Protein 5GO2 (pdb70)

CATH classification: 1.20.59.10

Sequence (348 aa):
MSNTELELLRQKADELNLQILKLINERGNVVKEIGKAKEAQGVNRFDPVRERTMLNNIIENNDGPFENSTIQHIFKEIFKAGLELQMSNTELELLRQKADELNLQILKLINERGNVVKEIGKAKEAQGVNRFDPVRERTMLNNIIENNDGPFENSTIQHIFKEIFKAGLELQEESNTELELLRQKADELNLQILKLINERGNVVKEIGKAKEAQGVNRFDPVRERTMLNNIIENNDGPFENSTIQHIFKEIFKAGLELQEEMSNTELELLRQKADELNLQILKLINERGNVVKEIGKAKEAQGVNRFDPVRERTMLNNIIENNDGPFENSTIQHIFKEIFKAGLELQE

Organism: Bacillus subtilis (strain 168) (NCBI:txid224308)

Radius of gyration: 23.97 Å; Cα contacts (8 Å, |Δi|>4): 316; chains: 4; bounding box: 62×58×47 Å

Solvent-accessible surface area: 18829 Å² total; per-residue (Å²): 104,67,123,105,68,46,106,98,14,43,96,93,0,25,75,13,0,36,73,0,3,130,28,2,12,69,16,0,76,6,13,80,64,10,19,127,37,53,128,112,113,86,112,72,92,108,79,92,112,73,30,103,84,32,1,73,60,2,41,147,70,25,131,24,37,14,122,73,65,31,0,48,81,1,0,85,23,1,13,111,4,0,36,116,45,65,107,66,104,25,75,32,46,69,27,49,35,90,4,38,87,8,2,64,88,0,4,138,27,1,10,76,7,0,72,12,11,64,77,7,2,108,11,24,99,90,123,70,69,105,55,87,43,72,116,31,38,161,71,10,10,80,41,0,50,142,70,25,139,24,41,12,125,77,72,24,0,62,82,1,0,93,24,2,6,101,6,0,29,89,22,19,100,153,98,120,104,79,29,122,85,12,42,94,92,1,24,79,13,0,54,84,0,4,146,26,1,12,63,7,0,74,6,8,74,74,10,2,120,6,17,83,93,79,74,72,120,70,110,68,80,104,57,38,98,73,22,2,62,50,1,35,140,78,27,135,25,32,13,127,75,77,28,0,44,80,1,0,64,22,2,12,113,8,0,41,116,37,21,83,156,96,66,98,26,80,13,41,74,28,53,35,85,2,33,97,8,2,58,91,0,6,141,26,0,13,84,6,0,78,19,12,72,79,8,7,121,19,10,119,93,75,70,75,115,79,100,38,70,110,31,28,133,72,12,4,91,38,0,43,145,73,27,136,24,39,14,128,73,84,31,0,55,88,2,0,80,23,2,6,100,5,3,36,90,42,36,143

Nearest PDB structures (foldseek):
  5gmu-assembly2_B  TM=9.647E-01  e=4.533E-11  Bacillus subtilis subsp. subtilis str. 168
  5j6f-assembly1_A-2  TM=9.679E-01  e=2.235E-09  Geobacillus sp. GHH01
  5j6f-assembly1_B-2  TM=9.581E-01  e=4.050E-09  Geobacillus sp. GHH01
  2d8e-assembly1_A-2  TM=9.776E-01  e=4.171E-06  Thermus thermophilus HB8
  2d8d-assembly1_A  TM=9.657E-01  e=8.075E-06  Thermus thermophilus HB8

Secondary structure (DSSP, 8-state):
--HHHHHHHHHHHHHHHHHHHHHHHHHHHHHHHHHHHSPP-SS----HHHHHHHHHHHHHT--SSS-HHHHHHHHHHHHHHHHHH-/--HHHHHHHHHHHHHHHHHHHHHHHHHHHHHHHHHHHHHHHT--S--HHHHHHHHHHHHHT--SSS-HHHHHHHHHHHHHHHHHHHH-/-HHHHHHHHHHHHHHHHHHHHHHHHHHHHHHHHHHHHHHTT--S--HHHHHHHHHHHHHT--SSS-HHHHHHHHHHHHHHHHHHHT-/--HHHHHHHHHHHHHHHHHHHHHHHHHHHHHHHHHHHHHHTT--S--HHHHHHHHHHHHHT--SSS-HHHHHHHHHHHHHHHHHHH-

Structure (mmCIF, N/CA/C/O backbone):
data_5GO2
#
_entry.id   5GO2
#
_cell.length_a   45.090
_cell.length_b   45.430
_cell.length_c   48.320
_cell.angle_alpha   81.65
_cell.angle_beta   82.88
_cell.angle_gamma   78.25
#
_symmetry.space_group_name_H-M   'P 1'
#
loop_
_entity.id
_entity.type
_entity.pdbx_description
1 polymer 'Protein AroA(G)'
2 non-polymer 'SULFATE ION'
3 non-polymer 'CITRIC ACID'
4 water water
#
loop_
_atom_site.group_PDB
_atom_site.id
_atom_site.type_symbol
_atom_site.label_atom_id
_atom_site.label_alt_id
_atom_site.label_comp_id
_atom_site.label_asym_id
_atom_site.label_entity_id
_atom_site.label_seq_id
_atom_site.pdbx_PDB_ins_code
_atom_site.Cartn_x
_atom_site.Cartn_y
_atom_site.Cartn_z
_atom_site.occupancy
_atom_site.B_iso_or_equiv
_atom_site.auth_seq_id
_atom_site.auth_comp_id
_atom_site.auth_asym_id
_atom_site.auth_atom_id
_atom_site.pdbx_PDB_model_num
ATOM 1 N N . MET A 1 1 ? 25.841 12.764 3.428 1.00 62.59 1 MET A N 1
ATOM 2 C CA . MET A 1 1 ? 25.188 11.742 4.242 1.00 56.38 1 MET A CA 1
ATOM 3 C C . MET A 1 1 ? 26.123 10.545 4.462 1.00 48.93 1 MET A C 1
ATOM 4 O O . MET A 1 1 ? 26.824 10.127 3.547 1.00 43.71 1 MET A O 1
ATOM 9 N N . SER A 1 2 ? 26.141 10.004 5.679 1.00 38.24 2 SER A N 1
ATOM 10 C CA . SER A 1 2 ? 27.024 8.889 5.976 1.00 34.07 2 SER A CA 1
ATOM 11 C C . SER A 1 2 ? 26.459 7.585 5.409 1.00 30.58 2 SER A C 1
ATOM 12 O O . SER A 1 2 ? 25.276 7.474 5.092 1.00 28.06 2 SER A O 1
ATOM 15 N N . ASN A 1 3 ? 27.328 6.581 5.298 1.00 29.63 3 ASN A N 1
ATOM 16 C CA . ASN A 1 3 ? 26.860 5.269 4.861 1.00 31.44 3 ASN A CA 1
ATOM 17 C C . ASN A 1 3 ? 25.886 4.674 5.870 1.00 29.01 3 ASN A C 1
ATOM 18 O O . ASN A 1 3 ? 24.898 4.036 5.494 1.00 28.78 3 ASN A O 1
ATOM 23 N N . THR A 1 4 ? 26.140 4.895 7.163 1.00 27.69 4 THR A N 1
ATOM 24 C CA . THR A 1 4 ? 25.244 4.383 8.195 1.00 27.93 4 THR A CA 1
ATOM 25 C C . THR A 1 4 ? 23.847 4.986 8.081 1.00 26.54 4 THR A C 1
ATOM 26 O O . THR A 1 4 ? 22.842 4.281 8.239 1.00 26.59 4 THR A O 1
ATOM 30 N N . GLU A 1 5 ? 23.761 6.297 7.825 1.00 27.64 5 GLU A N 1
ATOM 31 C CA . GLU A 1 5 ? 22.457 6.954 7.674 1.00 28.89 5 GLU A CA 1
ATOM 32 C C . GLU A 1 5 ? 21.708 6.456 6.448 1.00 25.33 5 GLU A C 1
ATOM 33 O O . GLU A 1 5 ? 20.478 6.302 6.485 1.00 27.70 5 GLU A O 1
ATOM 39 N N . LEU A 1 6 ? 22.420 6.272 5.329 1.00 24.31 6 LEU A N 1
ATOM 40 C CA . LEU A 1 6 ? 21.801 5.680 4.153 1.00 24.32 6 LEU A CA 1
ATOM 41 C C . LEU A 1 6 ? 21.213 4.314 4.491 1.00 24.77 6 LEU A C 1
ATOM 42 O O . LEU A 1 6 ? 20.073 4.008 4.126 1.00 27.17 6 LEU A O 1
ATOM 47 N N . GLU A 1 7 ? 21.991 3.468 5.183 1.00 26.61 7 GLU A N 1
ATOM 48 C CA . GLU A 1 7 ? 21.477 2.143 5.541 1.00 26.48 7 GLU A CA 1
ATOM 49 C C . GLU A 1 7 ? 20.281 2.245 6.486 1.00 25.95 7 GLU A C 1
ATOM 50 O O . GLU A 1 7 ? 19.338 1.456 6.396 1.00 25.99 7 GLU A O 1
ATOM 56 N N . LEU A 1 8 ? 20.324 3.177 7.437 1.00 26.58 8 LEU A N 1
ATOM 57 C CA . LEU A 1 8 ? 19.228 3.301 8.395 1.00 27.92 8 LEU A CA 1
ATOM 58 C C . LEU A 1 8 ? 17.941 3.698 7.686 1.00 27.94 8 LEU A C 1
ATOM 59 O O . LEU A 1 8 ? 16.872 3.117 7.924 1.00 26.27 8 LEU A O 1
ATOM 64 N N . LEU A 1 9 ? 18.024 4.697 6.798 1.00 24.46 9 LEU A N 1
ATOM 65 C CA . LEU A 1 9 ? 16.842 5.107 6.056 1.00 23.36 9 LEU A CA 1
ATOM 66 C C . LEU A 1 9 ? 16.333 3.972 5.172 1.00 31.71 9 LEU A C 1
ATOM 67 O O . LEU A 1 9 ? 15.118 3.740 5.082 1.00 25.66 9 LEU A O 1
ATOM 72 N N . ARG A 1 10 ? 17.245 3.239 4.524 1.00 25.97 10 ARG A N 1
ATOM 73 C CA . ARG A 1 10 ? 16.784 2.165 3.652 1.00 27.54 10 ARG A CA 1
ATOM 74 C C . ARG A 1 10 ? 16.215 0.988 4.443 1.00 27.95 10 ARG A C 1
ATOM 75 O O . ARG A 1 10 ? 15.287 0.314 3.972 1.00 31.95 10 ARG A O 1
ATOM 83 N N . GLN A 1 11 ? 16.737 0.729 5.639 1.00 25.37 11 GLN A N 1
ATOM 84 C CA . GLN A 1 11 ? 16.147 -0.301 6.487 1.00 27.34 11 GLN A CA 1
ATOM 85 C C . GLN A 1 11 ? 14.761 0.116 6.952 1.00 29.84 11 GLN A C 1
ATOM 86 O O . GLN A 1 11 ? 13.853 -0.711 7.016 1.00 30.61 11 GLN A O 1
ATOM 92 N N . LYS A 1 12 ? 14.584 1.395 7.298 1.00 26.33 12 LYS A N 1
ATOM 93 C CA . LYS A 1 12 ? 13.248 1.871 7.631 1.00 28.70 12 LYS A CA 1
ATOM 94 C C . LYS A 1 12 ? 12.299 1.683 6.457 1.00 31.30 12 LYS A C 1
ATOM 95 O O . LYS A 1 12 ? 11.164 1.223 6.633 1.00 25.20 12 LYS A O 1
ATOM 101 N N . ALA A 1 13 ? 12.760 2.006 5.244 1.00 23.37 13 ALA A N 1
ATOM 102 C CA . ALA A 1 13 ? 11.923 1.817 4.070 1.00 23.14 13 ALA A CA 1
ATOM 103 C C . ALA A 1 13 ? 11.582 0.343 3.864 1.00 30.81 13 ALA A C 1
ATOM 104 O O . ALA A 1 13 ? 10.450 0.005 3.508 1.00 24.79 13 ALA A O 1
ATOM 106 N N . ASP A 1 14 ? 12.542 -0.558 4.091 1.00 23.95 14 ASP A N 1
ATOM 107 C CA . ASP A 1 14 ? 12.242 -1.976 3.919 1.00 30.19 14 ASP A CA 1
ATOM 108 C C . ASP A 1 14 ? 11.245 -2.452 4.963 1.00 24.64 14 ASP A C 1
ATOM 109 O O . ASP A 1 14 ? 10.352 -3.251 4.657 1.00 28.97 14 ASP A O 1
ATOM 114 N N . GLU A 1 15 ? 11.405 -2.002 6.213 1.00 24.90 15 GLU A N 1
ATOM 115 C CA . GLU A 1 15 ? 10.459 -2.385 7.257 1.00 30.28 15 GLU A CA 1
ATOM 116 C C . GLU A 1 15 ? 9.053 -1.902 6.913 1.00 29.82 15 GLU A C 1
ATOM 117 O O . GLU A 1 15 ? 8.071 -2.641 7.061 1.00 26.31 15 GLU A O 1
ATOM 123 N N . LEU A 1 16 ? 8.947 -0.663 6.430 1.00 27.92 16 LEU A N 1
ATOM 124 C CA . LEU A 1 16 ? 7.651 -0.136 6.018 1.00 28.07 16 LEU A CA 1
ATOM 125 C C . LEU A 1 16 ? 7.076 -0.923 4.839 1.00 23.84 16 LEU A C 1
ATOM 126 O O . LEU A 1 16 ? 5.877 -1.215 4.814 1.00 23.76 16 LEU A O 1
ATOM 131 N N . ASN A 1 17 ? 7.913 -1.274 3.856 1.00 25.71 17 ASN A N 1
ATOM 132 C CA . ASN A 1 17 ? 7.469 -2.164 2.784 1.00 31.89 17 ASN A CA 1
ATOM 133 C C . ASN A 1 17 ? 6.811 -3.406 3.354 1.00 32.17 17 ASN A C 1
ATOM 134 O O . ASN A 1 17 ? 5.748 -3.834 2.892 1.00 25.07 17 ASN A O 1
ATOM 139 N N . LEU A 1 18 ? 7.466 -4.032 4.336 1.00 25.47 18 LEU A N 1
ATOM 140 C CA . LEU A 1 18 ? 6.944 -5.287 4.857 1.00 28.76 18 LEU A CA 1
ATOM 141 C C . LEU A 1 18 ? 5.641 -5.076 5.619 1.00 24.90 18 LEU A C 1
ATOM 142 O O . LEU A 1 18 ? 4.742 -5.930 5.572 1.00 25.99 18 LEU A O 1
ATOM 147 N N . GLN A 1 19 ? 5.537 -3.971 6.367 1.00 29.40 19 GLN A N 1
ATOM 148 C CA . GLN A 1 19 ? 4.297 -3.679 7.085 1.00 28.14 19 GLN A CA 1
ATOM 149 C C . GLN A 1 19 ? 3.150 -3.399 6.112 1.00 28.85 19 GLN A C 1
ATOM 150 O O . GLN A 1 19 ? 2.034 -3.909 6.286 1.00 25.51 19 GLN A O 1
ATOM 156 N N . ILE A 1 20 ? 3.410 -2.595 5.084 1.00 28.11 20 ILE A N 1
ATOM 157 C CA . ILE A 1 20 ? 2.419 -2.380 4.035 1.00 24.13 20 ILE A CA 1
ATOM 158 C C . ILE A 1 20 ? 2.009 -3.714 3.420 1.00 24.02 20 ILE A C 1
ATOM 159 O O . ILE A 1 20 ? 0.824 -3.981 3.219 1.00 27.11 20 ILE A O 1
ATOM 164 N N . LEU A 1 21 ? 2.981 -4.590 3.151 1.00 25.22 21 LEU A N 1
ATOM 165 C CA . LEU A 1 21 ? 2.650 -5.898 2.605 1.00 24.11 21 LEU A CA 1
ATOM 166 C C . LEU A 1 21 ? 1.710 -6.647 3.544 1.00 24.43 21 LEU A C 1
ATOM 167 O O . LEU A 1 21 ? 0.710 -7.228 3.110 1.00 24.65 21 LEU A O 1
ATOM 172 N N . LYS A 1 22 ? 2.022 -6.645 4.841 1.00 34.83 22 LYS A N 1
ATOM 173 C CA . LYS A 1 22 ? 1.184 -7.356 5.807 1.00 29.66 22 LYS A CA 1
ATOM 174 C C . LYS A 1 22 ? -0.244 -6.816 5.805 1.00 31.95 22 LYS A C 1
ATOM 175 O O . LYS A 1 22 ? -1.210 -7.591 5.828 1.00 31.28 22 LYS A O 1
ATOM 181 N N . LEU A 1 23 ? -0.400 -5.490 5.768 1.00 25.41 23 LEU A N 1
ATOM 182 C CA . LEU A 1 23 ? -1.744 -4.916 5.841 1.00 26.59 23 LEU A CA 1
ATOM 183 C C . LEU A 1 23 ? -2.519 -5.143 4.550 1.00 28.88 23 LEU A C 1
ATOM 184 O O . LEU A 1 23 ? -3.727 -5.382 4.585 1.00 27.21 23 LEU A O 1
ATOM 189 N N . ILE A 1 24 ? -1.860 -4.993 3.400 1.00 24.88 24 ILE A N 1
ATOM 190 C CA . ILE A 1 24 ? -2.513 -5.324 2.139 1.00 29.35 24 ILE A CA 1
ATOM 191 C C . ILE A 1 24 ? -3.018 -6.757 2.171 1.00 27.97 24 ILE A C 1
ATOM 192 O O . ILE A 1 24 ? -4.143 -7.032 1.751 1.00 31.88 24 ILE A O 1
ATOM 197 N N . ASN A 1 25 ? -2.215 -7.686 2.703 1.00 31.28 25 ASN A N 1
ATOM 198 C CA . ASN A 1 25 ? -2.634 -9.087 2.708 1.00 36.14 25 ASN A CA 1
ATOM 199 C C . ASN A 1 25 ? -3.775 -9.338 3.694 1.00 28.22 25 ASN A C 1
ATOM 200 O O . ASN A 1 25 ? -4.718 -10.083 3.385 1.00 28.28 25 ASN A O 1
ATOM 205 N N . GLU A 1 26 ? -3.715 -8.725 4.876 1.00 27.16 26 GLU A N 1
ATOM 206 C CA . GLU A 1 26 ? -4.830 -8.831 5.812 1.00 31.52 26 GLU A CA 1
ATOM 207 C C . GLU A 1 26 ? -6.099 -8.268 5.187 1.00 36.12 26 GLU A C 1
ATOM 208 O O . GLU A 1 26 ? -7.177 -8.871 5.273 1.00 29.52 26 GLU A O 1
ATOM 214 N N . ARG A 1 27 ? -5.984 -7.105 4.545 1.00 30.02 27 ARG A N 1
ATOM 215 C CA . ARG A 1 27 ? -7.126 -6.556 3.824 1.00 26.96 27 ARG A CA 1
ATOM 216 C C . ARG A 1 27 ? -7.623 -7.540 2.781 1.00 32.00 27 ARG A C 1
ATOM 217 O O . ARG A 1 27 ? -8.833 -7.672 2.576 1.00 30.86 27 ARG A O 1
ATOM 225 N N . GLY A 1 28 ? -6.696 -8.239 2.111 1.00 36.56 28 GLY A N 1
ATOM 226 C CA . GLY A 1 28 ? -7.095 -9.223 1.116 1.00 25.81 28 GLY A CA 1
ATOM 227 C C . GLY A 1 28 ? -7.940 -10.331 1.713 1.00 29.50 28 GLY A C 1
ATOM 228 O O . GLY A 1 28 ? -8.975 -10.710 1.160 1.00 35.14 28 GLY A O 1
ATOM 229 N N . ASN A 1 29 ? -7.504 -10.876 2.849 1.00 32.13 29 ASN A N 1
ATOM 230 C CA . ASN A 1 29 ? -8.317 -11.880 3.525 1.00 29.72 29 ASN A CA 1
ATOM 231 C C . ASN A 1 29 ? -9.699 -11.330 3.868 1.00 30.48 29 ASN A C 1
ATOM 232 O O . ASN A 1 29 ? -10.712 -12.035 3.735 1.00 32.10 29 ASN A O 1
ATOM 237 N N . VAL A 1 30 ? -9.757 -10.088 4.364 1.00 27.60 30 VAL A N 1
ATOM 238 C CA . VAL A 1 30 ? -11.050 -9.498 4.710 1.00 28.68 30 VAL A CA 1
ATOM 239 C C . VAL A 1 30 ? -11.955 -9.434 3.484 1.00 36.58 30 VAL A C 1
ATOM 240 O O . VAL A 1 30 ? -13.126 -9.827 3.526 1.00 33.99 30 VAL A O 1
ATOM 244 N N . VAL A 1 31 ? -11.424 -8.926 2.373 1.00 28.12 31 VAL A N 1
ATOM 245 C CA . VAL A 1 31 ? -12.223 -8.715 1.171 1.00 35.26 31 VAL A CA 1
ATOM 246 C C . VAL A 1 31 ? -12.650 -10.045 0.556 1.00 35.28 31 VAL A C 1
ATOM 247 O O . VAL A 1 31 ? -13.705 -10.132 -0.083 1.00 35.26 31 VAL A O 1
ATOM 251 N N . LYS A 1 32 ? -11.842 -11.094 0.731 1.00 27.30 32 LYS A N 1
ATOM 252 C CA . LYS A 1 32 ? -12.256 -12.433 0.319 1.00 36.87 32 LYS A CA 1
ATOM 253 C C . LYS A 1 32 ? -13.430 -12.924 1.158 1.00 43.41 32 LYS A C 1
ATOM 254 O O . LYS A 1 32 ? -14.382 -13.521 0.628 1.00 42.17 32 LYS A O 1
ATOM 260 N N . GLU A 1 33 ? -13.368 -12.697 2.476 1.00 38.96 33 GLU A N 1
ATOM 261 C CA . GLU A 1 33 ? -14.493 -13.061 3.334 1.00 43.90 33 GLU A CA 1
ATOM 262 C C . GLU A 1 33 ? -15.758 -12.312 2.928 1.00 33.09 33 GLU A C 1
ATOM 263 O O . GLU A 1 33 ? -16.853 -12.895 2.887 1.00 36.04 33 GLU A O 1
ATOM 269 N N . ILE A 1 34 ? -15.629 -11.021 2.625 1.00 34.07 34 ILE A N 1
ATOM 270 C CA . ILE A 1 34 ? -16.784 -10.240 2.191 1.00 37.75 34 ILE A CA 1
ATOM 271 C C . ILE A 1 34 ? -17.320 -10.783 0.877 1.00 50.16 34 ILE A C 1
ATOM 272 O O . ILE A 1 34 ? -18.538 -10.865 0.671 1.00 42.12 34 ILE A O 1
ATOM 277 N N . GLY A 1 35 ? -16.419 -11.159 -0.035 1.00 45.17 35 GLY A N 1
ATOM 278 C CA . GLY A 1 35 ? -16.856 -11.722 -1.299 1.00 47.99 35 GLY A CA 1
ATOM 279 C C . GLY A 1 35 ? -17.647 -13.002 -1.117 1.00 50.30 35 GLY A C 1
ATOM 280 O O . GLY A 1 35 ? -18.627 -13.243 -1.826 1.00 53.62 35 GLY A O 1
ATOM 281 N N . LYS A 1 36 ? -17.236 -13.842 -0.162 1.00 56.82 36 LYS A N 1
ATOM 282 C CA . LYS A 1 36 ? -17.985 -15.071 0.087 1.00 54.82 36 LYS A CA 1
ATOM 283 C C . LYS A 1 36 ? -19.459 -14.785 0.347 1.00 60.37 36 LYS A C 1
ATOM 284 O O . LYS A 1 36 ? -20.324 -15.598 -0.002 1.00 58.23 36 LYS A O 1
ATOM 290 N N . ALA A 1 37 ? -19.767 -13.629 0.941 1.00 62.84 37 ALA A N 1
ATOM 291 C CA . ALA A 1 37 ? -21.138 -13.330 1.339 1.00 62.70 37 ALA A CA 1
ATOM 292 C C . ALA A 1 37 ? -21.996 -12.882 0.160 1.00 65.44 37 ALA A C 1
ATOM 293 O O . ALA A 1 37 ? -23.181 -13.222 0.090 1.00 75.97 37 ALA A O 1
ATOM 295 N N . LYS A 1 38 ? -21.420 -12.126 -0.769 1.00 62.86 38 LYS A N 1
ATOM 296 C CA . LYS A 1 38 ? -22.188 -11.522 -1.844 1.00 60.49 38 LYS A CA 1
ATOM 297 C C . LYS A 1 38 ? -22.817 -12.589 -2.746 1.00 67.98 38 LYS A C 1
ATOM 298 O O . LYS A 1 38 ? -22.463 -13.775 -2.718 1.00 69.18 38 LYS A O 1
ATOM 304 N N . GLU A 1 39 ? -23.766 -12.139 -3.563 1.00 72.42 39 GLU A N 1
ATOM 305 C CA . GLU A 1 39 ? -24.417 -13.001 -4.540 1.00 81.19 39 GLU A CA 1
ATOM 306 C C . GLU A 1 39 ? -23.573 -13.091 -5.807 1.00 86.78 39 GLU A C 1
ATOM 307 O O . GLU A 1 39 ? -22.965 -12.106 -6.238 1.00 91.54 39 GLU A O 1
ATOM 313 N N . ALA A 1 40 ? -23.536 -14.283 -6.401 1.00 84.76 40 ALA A N 1
ATOM 314 C CA . ALA A 1 40 ? -22.748 -14.497 -7.608 1.00 82.70 40 ALA A CA 1
ATOM 315 C C . ALA A 1 40 ? -23.226 -13.585 -8.732 1.00 80.79 40 ALA A C 1
ATOM 316 O O . ALA A 1 40 ? -24.428 -13.422 -8.955 1.00 80.63 40 ALA A O 1
ATOM 318 N N . GLN A 1 41 ? -22.272 -12.995 -9.449 1.00 84.34 41 GLN A N 1
ATOM 319 C CA . GLN A 1 41 ? -22.574 -12.069 -10.532 1.00 89.27 41 GLN A CA 1
ATOM 320 C C . GLN A 1 41 ? -21.682 -12.385 -11.726 1.00 77.51 41 GLN A C 1
ATOM 321 O O . GLN A 1 41 ? -20.681 -13.098 -11.611 1.00 71.89 41 GLN A O 1
ATOM 327 N N . GLY A 1 42 ? -22.056 -11.843 -12.887 1.00 76.51 42 GLY A N 1
ATOM 328 C CA . GLY A 1 42 ? -21.260 -12.039 -14.088 1.00 77.84 42 GLY A CA 1
ATOM 329 C C . GLY A 1 42 ? -19.920 -11.329 -14.063 1.00 79.28 42 GLY A C 1
ATOM 330 O O . GLY A 1 42 ? -19.004 -11.728 -14.791 1.00 81.52 42 GLY A O 1
ATOM 331 N N . VAL A 1 43 ? -19.790 -10.279 -13.252 1.00 78.87 43 VAL A N 1
ATOM 332 C CA . VAL A 1 43 ? -18.541 -9.539 -13.107 1.00 86.82 43 VAL A CA 1
ATOM 333 C C . VAL A 1 43 ? -18.510 -8.953 -11.700 1.00 82.54 43 VAL A C 1
ATOM 334 O O . VAL A 1 43 ? -19.554 -8.645 -11.115 1.00 74.19 43 VAL A O 1
ATOM 338 N N . ASN A 1 44 ? -17.300 -8.801 -11.156 1.00 85.64 44 ASN A N 1
ATOM 339 C CA . ASN A 1 44 ? -17.107 -8.598 -9.718 1.00 84.98 44 ASN A CA 1
ATOM 340 C C . ASN A 1 44 ? -17.685 -7.255 -9.269 1.00 89.32 44 ASN A C 1
ATOM 341 O O . ASN A 1 44 ? -17.165 -6.192 -9.621 1.00 83.62 44 ASN A O 1
ATOM 346 N N . ARG A 1 45 ? -18.740 -7.308 -8.453 1.00 92.29 45 ARG A N 1
ATOM 347 C CA . ARG A 1 45 ? -19.456 -6.105 -8.038 1.00 91.81 45 ARG A CA 1
ATOM 348 C C . ARG A 1 45 ? -18.630 -5.301 -7.041 1.00 81.94 45 ARG A C 1
ATOM 349 O O . ARG A 1 45 ? -18.238 -5.813 -5.987 1.00 88.90 45 ARG A O 1
ATOM 357 N N . PHE A 1 46 ? -18.356 -4.046 -7.383 1.00 73.60 46 PHE A N 1
ATOM 358 C CA . PHE A 1 46 ? -17.879 -3.048 -6.428 1.00 71.74 46 PHE A CA 1
ATOM 359 C C . PHE A 1 46 ? -18.834 -1.865 -6.502 1.00 61.00 46 PHE A C 1
ATOM 360 O O . PHE A 1 46 ? -18.829 -1.122 -7.490 1.00 60.04 46 PHE A O 1
ATOM 368 N N . ASP A 1 47 ? -19.665 -1.704 -5.479 1.00 40.81 47 ASP A N 1
ATOM 369 C CA . ASP A 1 47 ? -20.653 -0.632 -5.492 1.00 40.13 47 ASP A CA 1
ATOM 370 C C . ASP A 1 47 ? -19.943 0.701 -5.706 1.00 42.18 47 ASP A C 1
ATOM 371 O O . ASP A 1 47 ? -19.010 1.023 -4.953 1.00 37.44 47 ASP A O 1
ATOM 376 N N . PRO A 1 48 ? -20.324 1.490 -6.718 1.00 30.93 48 PRO A N 1
ATOM 377 C CA . PRO A 1 48 ? -19.555 2.709 -7.011 1.00 31.35 48 PRO A CA 1
ATOM 378 C C . PRO A 1 48 ? -19.716 3.797 -5.960 1.00 34.08 48 PRO A C 1
ATOM 379 O O . PRO A 1 48 ? -18.798 4.607 -5.781 1.00 32.42 48 PRO A O 1
ATOM 383 N N . VAL A 1 49 ? -20.856 3.870 -5.270 1.00 30.01 49 VAL A N 1
ATOM 384 C CA . VAL A 1 49 ? -21.018 4.919 -4.269 1.00 34.10 49 VAL A CA 1
ATOM 385 C C . VAL A 1 49 ? -20.123 4.627 -3.077 1.00 42.28 49 VAL A C 1
ATOM 386 O O . VAL A 1 49 ? -19.404 5.502 -2.584 1.00 36.50 49 VAL A O 1
ATOM 390 N N . ARG A 1 50 ? -20.135 3.378 -2.616 1.00 31.87 50 ARG A N 1
ATOM 391 C CA . ARG A 1 50 ? -19.218 2.971 -1.561 1.0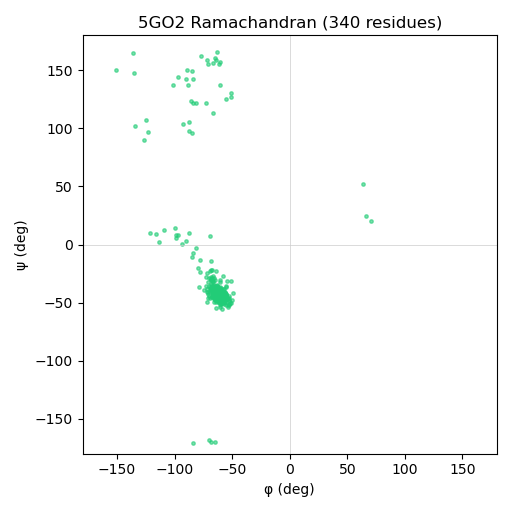0 38.99 50 ARG A CA 1
ATOM 392 C C . ARG A 1 50 ? -17.759 3.187 -1.968 1.00 35.37 50 ARG A C 1
ATOM 393 O O . ARG A 1 50 ? -16.957 3.705 -1.181 1.00 32.77 50 ARG A O 1
ATOM 401 N N . GLU A 1 51 ? -17.396 2.827 -3.196 1.00 31.33 51 GLU A N 1
ATOM 402 C CA . GLU A 1 51 ? -16.010 3.021 -3.610 1.00 31.91 51 GLU A CA 1
ATOM 403 C C . GLU A 1 51 ? -15.635 4.498 -3.600 1.00 39.04 51 GLU A C 1
ATOM 404 O O . GLU A 1 51 ? -14.597 4.882 -3.049 1.00 35.50 51 GLU A O 1
ATOM 410 N N . ARG A 1 52 ? -16.463 5.343 -4.218 1.00 36.07 52 ARG A N 1
ATOM 411 C CA . ARG A 1 52 ? -16.127 6.763 -4.306 1.00 39.98 52 ARG A CA 1
ATOM 412 C C . ARG A 1 52 ? -16.066 7.395 -2.918 1.00 39.15 52 ARG A C 1
ATOM 413 O O . ARG A 1 52 ? -15.229 8.267 -2.652 1.00 38.22 52 ARG A O 1
ATOM 421 N N . THR A 1 53 ? -16.941 6.948 -2.020 1.00 37.26 53 THR A N 1
ATOM 422 C CA . THR A 1 53 ? -16.925 7.423 -0.643 1.00 40.17 53 THR A CA 1
ATOM 423 C C . THR A 1 53 ? -15.638 7.001 0.056 1.00 39.30 53 THR A C 1
ATOM 424 O O . THR A 1 53 ? -14.979 7.811 0.716 1.00 46.57 53 THR A O 1
ATOM 428 N N . MET A 1 54 ? -15.258 5.732 -0.094 1.00 33.27 54 MET A N 1
ATOM 429 C CA . MET A 1 54 ? -14.002 5.248 0.481 1.00 38.14 54 MET A CA 1
ATOM 430 C C . MET A 1 54 ? -12.812 6.061 -0.019 1.00 35.16 54 MET A C 1
ATOM 431 O O . MET A 1 54 ? -11.970 6.502 0.770 1.00 35.80 54 MET A O 1
ATOM 436 N N . LEU A 1 55 ? -12.698 6.226 -1.342 1.00 37.59 55 LEU A N 1
ATOM 437 C CA . LEU A 1 55 ? -11.575 6.975 -1.897 1.00 33.15 55 LEU A CA 1
ATOM 438 C C . LEU A 1 55 ? -11.549 8.401 -1.375 1.00 43.37 55 LEU A C 1
ATOM 439 O O . LEU A 1 55 ? -10.483 8.922 -1.019 1.00 38.60 55 LEU A O 1
ATOM 444 N N . ASN A 1 56 ? -12.710 9.063 -1.353 1.00 40.87 56 ASN A N 1
ATOM 445 C CA . ASN A 1 56 ? -12.741 10.441 -0.881 1.00 37.56 56 ASN A CA 1
ATOM 446 C C . ASN A 1 56 ? -12.369 10.528 0.595 1.00 45.90 56 ASN A C 1
ATOM 447 O O . ASN A 1 56 ? -11.703 11.481 1.005 1.00 41.22 56 ASN A O 1
ATOM 452 N N . ASN A 1 57 ? -12.768 9.536 1.406 1.00 34.31 57 ASN A N 1
ATOM 453 C CA . ASN A 1 57 ? -12.398 9.548 2.820 1.00 35.20 57 ASN A CA 1
ATOM 454 C C . ASN A 1 57 ? -10.891 9.350 2.990 1.00 43.97 57 ASN A C 1
ATOM 455 O O . ASN A 1 57 ? -10.234 10.052 3.780 1.00 44.08 57 ASN A O 1
ATOM 460 N N . ILE A 1 58 ? -10.323 8.395 2.250 1.00 42.90 58 ILE A N 1
ATOM 461 C CA . ILE A 1 58 ? -8.870 8.239 2.241 1.00 37.47 58 ILE A CA 1
ATOM 462 C C . ILE A 1 58 ? -8.212 9.575 1.921 1.00 39.25 58 ILE A C 1
ATOM 463 O O . ILE A 1 58 ? -7.291 10.018 2.611 1.00 36.66 58 ILE A O 1
ATOM 468 N N . ILE A 1 59 ? -8.693 10.241 0.868 1.00 43.68 59 ILE A N 1
ATOM 469 C CA . ILE A 1 59 ? -8.137 11.530 0.467 1.00 48.10 59 ILE A CA 1
ATOM 470 C C . ILE A 1 59 ? -8.264 12.545 1.596 1.00 44.63 59 ILE A C 1
ATOM 471 O O . ILE A 1 59 ? -7.331 13.303 1.879 1.00 44.71 59 ILE A O 1
ATOM 476 N N . GLU A 1 60 ? -9.418 12.575 2.259 1.00 45.79 60 GLU A N 1
ATOM 477 C CA . GLU A 1 60 ? -9.604 13.487 3.382 1.00 47.35 60 GLU A CA 1
ATOM 478 C C . GLU A 1 60 ? -8.528 13.291 4.440 1.00 47.26 60 GLU A C 1
ATOM 479 O O . GLU A 1 60 ? -8.082 14.262 5.060 1.00 55.12 60 GLU A O 1
ATOM 485 N N . ASN A 1 61 ? -8.093 12.048 4.665 1.00 44.10 61 ASN A N 1
ATOM 486 C CA . ASN A 1 61 ? -7.046 11.784 5.651 1.00 46.27 61 ASN A CA 1
ATOM 487 C C . ASN A 1 61 ? -5.629 11.885 5.085 1.00 46.89 61 ASN A C 1
ATOM 488 O O . ASN A 1 61 ? -4.680 11.506 5.778 1.00 44.60 61 ASN A O 1
ATOM 493 N N . ASN A 1 62 ? -5.457 12.379 3.859 1.00 36.09 62 ASN A N 1
ATOM 494 C CA . ASN A 1 62 ? -4.140 12.437 3.225 1.00 38.24 62 ASN A CA 1
ATOM 495 C C . ASN A 1 62 ? -3.414 13.707 3.650 1.00 47.42 62 ASN A C 1
ATOM 496 O O . ASN A 1 62 ? -3.601 14.770 3.057 1.00 51.21 62 ASN A O 1
ATOM 501 N N . ASP A 1 63 ? -2.561 13.592 4.664 1.00 41.54 63 ASP A N 1
ATOM 502 C CA . ASP A 1 63 ? -1.678 14.678 5.064 1.00 42.24 63 ASP A CA 1
ATOM 503 C C . ASP A 1 63 ? -0.223 14.377 4.730 1.00 48.82 63 ASP A C 1
ATOM 504 O O . ASP A 1 63 ? 0.671 15.083 5.211 1.00 55.17 63 ASP A O 1
ATOM 509 N N . GLY A 1 64 ? 0.030 13.345 3.924 1.00 38.55 64 GLY A N 1
ATOM 510 C CA . GLY A 1 64 ? 1.375 12.908 3.610 1.00 36.72 64 GLY A CA 1
ATOM 511 C C . GLY A 1 64 ? 1.963 13.719 2.482 1.00 46.31 64 GLY A C 1
ATOM 512 O O . GLY A 1 64 ? 1.398 14.738 2.061 1.00 39.30 64 GLY A O 1
ATOM 513 N N . PRO A 1 65 ? 3.123 13.290 1.973 1.00 37.73 65 PRO A N 1
ATOM 514 C CA . PRO A 1 65 ? 3.813 14.063 0.935 1.00 34.57 65 PRO A CA 1
ATOM 515 C C . PRO A 1 65 ? 3.288 13.842 -0.469 1.00 34.07 65 PRO A C 1
ATOM 516 O O . PRO A 1 65 ? 3.782 14.487 -1.393 1.00 39.68 65 PRO A O 1
ATOM 520 N N . PHE A 1 66 ? 2.323 12.959 -0.671 1.00 32.55 66 PHE A N 1
ATOM 521 C CA . PHE A 1 66 ? 1.849 12.647 -2.010 1.00 43.42 66 PHE A CA 1
ATOM 522 C C . PHE A 1 66 ? 0.587 13.435 -2.351 1.00 33.60 66 PHE A C 1
ATOM 523 O O . PHE A 1 66 ? -0.255 13.697 -1.490 1.00 39.74 66 PHE A O 1
ATOM 531 N N . GLU A 1 67 ? 0.475 13.824 -3.618 1.00 35.16 67 GLU A N 1
ATOM 532 C CA . GLU A 1 67 ? -0.749 14.449 -4.093 1.00 36.81 67 GLU A CA 1
ATOM 533 C C . GLU A 1 67 ? -1.923 13.484 -3.941 1.00 40.35 67 GLU A C 1
ATOM 534 O O . GLU A 1 67 ? -1.761 12.253 -3.879 1.00 37.23 67 GLU A O 1
ATOM 540 N N . ASN A 1 68 ? -3.122 14.065 -3.848 1.00 36.79 68 ASN A N 1
ATOM 541 C CA . ASN A 1 68 ? -4.328 13.265 -3.661 1.00 35.87 68 ASN A CA 1
ATOM 542 C C . ASN A 1 68 ? -4.558 12.321 -4.834 1.00 35.41 68 ASN A C 1
ATOM 543 O O . ASN A 1 68 ? -5.019 11.191 -4.645 1.00 34.06 68 ASN A O 1
ATOM 548 N N . SER A 1 69 ? -4.244 12.762 -6.056 1.00 41.75 69 SER A N 1
ATOM 549 C CA . SER A 1 69 ? -4.410 11.895 -7.217 1.00 37.86 69 SER A CA 1
ATOM 550 C C . SER A 1 69 ? -3.509 10.668 -7.124 1.00 41.14 69 SER A C 1
ATOM 551 O O . SER A 1 69 ? -3.912 9.563 -7.505 1.00 36.36 69 SER A O 1
ATOM 554 N N . THR A 1 70 ? -2.281 10.848 -6.626 1.00 36.35 70 THR A N 1
ATOM 555 C CA . THR A 1 70 ? -1.358 9.724 -6.466 1.00 36.40 70 THR A CA 1
ATOM 556 C C . THR A 1 70 ? -1.913 8.699 -5.487 1.00 34.48 70 THR A C 1
ATOM 557 O O . THR A 1 70 ? -1.907 7.482 -5.751 1.00 31.59 70 THR A O 1
ATOM 561 N N . ILE A 1 71 ? -2.361 9.178 -4.326 1.00 31.56 71 ILE A N 1
ATOM 562 C CA . ILE A 1 71 ? -2.950 8.304 -3.319 1.00 27.77 71 ILE A CA 1
ATOM 563 C C . ILE A 1 71 ? -4.155 7.577 -3.906 1.00 29.64 71 ILE A C 1
ATOM 564 O O . ILE A 1 71 ? -4.298 6.358 -3.767 1.00 30.00 71 ILE A O 1
ATOM 569 N N . GLN A 1 72 ? -5.036 8.323 -4.589 1.00 33.01 72 GLN A N 1
ATOM 570 C CA . GLN A 1 72 ? -6.212 7.722 -5.211 1.00 30.02 72 GLN A CA 1
ATOM 571 C C . GLN A 1 72 ? -5.818 6.608 -6.172 1.00 31.22 72 GLN A C 1
ATOM 572 O O . GLN A 1 72 ? -6.422 5.533 -6.169 1.00 33.60 72 GLN A O 1
ATOM 578 N N . HIS A 1 73 ? -4.813 6.859 -7.019 1.00 33.38 73 HIS A N 1
ATOM 579 C CA . HIS A 1 73 ? -4.384 5.852 -7.989 1.00 34.70 73 HIS A CA 1
ATOM 580 C C . HIS A 1 73 ? -3.878 4.596 -7.290 1.00 33.53 73 HIS A C 1
ATOM 581 O O . HIS A 1 73 ? -4.277 3.468 -7.625 1.00 34.79 73 HIS A O 1
ATOM 588 N N . ILE A 1 74 ? -2.991 4.768 -6.311 1.00 28.30 74 ILE A N 1
ATOM 589 C CA . ILE A 1 74 ? -2.488 3.602 -5.592 1.00 36.34 74 ILE A CA 1
ATOM 590 C C . ILE A 1 74 ? -3.649 2.815 -4.982 1.00 33.66 74 ILE A C 1
ATOM 591 O O . ILE A 1 74 ? -3.734 1.586 -5.118 1.00 29.55 74 ILE A O 1
ATOM 596 N N . PHE A 1 75 ? -4.571 3.504 -4.307 1.00 25.26 75 PHE A N 1
ATOM 597 C CA . PHE A 1 75 ? -5.637 2.745 -3.661 1.00 27.32 75 PHE A CA 1
ATOM 598 C C . PHE A 1 75 ? -6.632 2.158 -4.657 1.00 32.75 75 PHE A C 1
ATOM 599 O O . PHE A 1 75 ? -7.251 1.129 -4.363 1.00 34.35 75 PHE A O 1
ATOM 607 N N . LYS A 1 76 ? -6.761 2.737 -5.848 1.00 34.23 76 LYS A N 1
ATOM 608 C CA . LYS A 1 76 ? -7.552 2.067 -6.872 1.00 28.23 76 LYS A CA 1
ATOM 609 C C . LYS A 1 76 ? -6.896 0.754 -7.276 1.00 35.96 76 LYS A C 1
ATOM 610 O O . LYS A 1 76 ? -7.588 -0.244 -7.506 1.00 31.44 76 LYS A O 1
ATOM 616 N N . GLU A 1 77 ? -5.560 0.740 -7.383 1.00 28.44 77 GLU A N 1
ATOM 617 C CA . GLU A 1 77 ? -4.867 -0.507 -7.714 1.00 37.32 77 GLU A CA 1
ATOM 618 C C . GLU A 1 77 ? -5.061 -1.551 -6.621 1.00 30.73 77 GLU A C 1
ATOM 619 O O . GLU A 1 77 ? -5.374 -2.719 -6.901 1.00 38.11 77 GLU A O 1
ATOM 625 N N . ILE A 1 78 ? -4.867 -1.151 -5.363 1.00 28.12 78 ILE A N 1
ATOM 626 C CA . ILE A 1 78 ? -5.133 -2.054 -4.240 1.00 25.14 78 ILE A CA 1
ATOM 627 C C . ILE A 1 78 ? -6.552 -2.625 -4.335 1.00 32.15 78 ILE A C 1
ATOM 628 O O . ILE A 1 78 ? -6.770 -3.847 -4.275 1.00 26.54 78 ILE A O 1
ATOM 633 N N . PHE A 1 79 ? -7.539 -1.737 -4.489 1.00 30.11 79 PHE A N 1
ATOM 6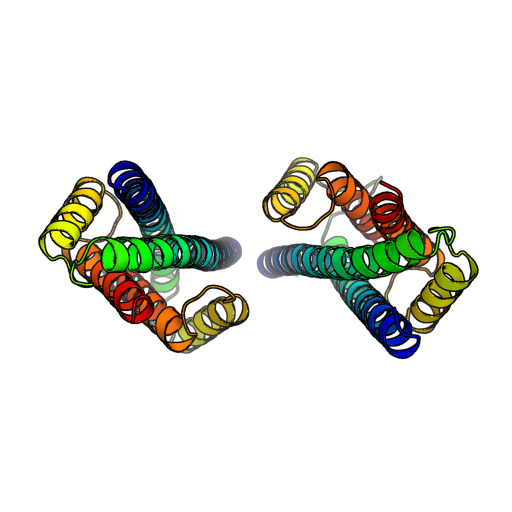34 C CA . PHE A 1 79 ? -8.938 -2.152 -4.567 1.00 29.35 79 PHE A CA 1
ATOM 635 C C . PHE A 1 79 ? -9.158 -3.162 -5.681 1.00 30.91 79 PHE A C 1
ATOM 636 O O . PHE A 1 79 ? -9.789 -4.207 -5.472 1.00 35.90 79 PHE A O 1
ATOM 644 N N . LYS A 1 80 ? -8.663 -2.846 -6.883 1.00 33.57 80 LYS A N 1
ATOM 645 C CA . LYS A 1 80 ? -8.822 -3.729 -8.039 1.00 40.83 80 LYS A CA 1
ATOM 646 C C . LYS A 1 80 ? -8.244 -5.107 -7.759 1.00 33.28 80 LYS A C 1
ATOM 647 O O . LYS A 1 80 ? -8.878 -6.127 -8.056 1.00 34.68 80 LYS A O 1
ATOM 653 N N . ALA A 1 81 ? -7.034 -5.158 -7.186 1.00 33.57 81 ALA A N 1
ATOM 654 C CA . ALA A 1 81 ? -6.460 -6.446 -6.804 1.00 34.01 81 ALA A CA 1
ATOM 655 C C 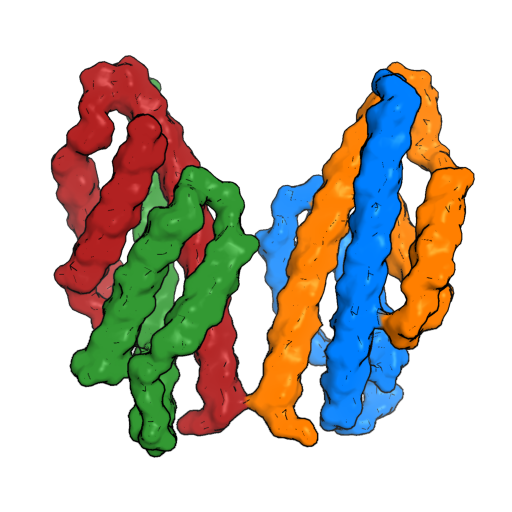. ALA A 1 81 ? -7.416 -7.205 -5.888 1.00 32.42 81 ALA A C 1
ATOM 656 O O . ALA A 1 81 ? -7.680 -8.402 -6.085 1.00 35.14 81 ALA A O 1
ATOM 658 N N . GLY A 1 82 ? -7.964 -6.508 -4.888 1.00 37.38 82 GLY A N 1
ATOM 659 C CA . GLY A 1 82 ? -8.958 -7.129 -4.028 1.00 38.20 82 GLY A CA 1
ATOM 660 C C . GLY A 1 82 ? -10.101 -7.747 -4.806 1.00 41.45 82 GLY A C 1
ATOM 661 O O . GLY A 1 82 ? -10.475 -8.901 -4.577 1.00 38.92 82 GLY A O 1
ATOM 662 N N . LEU A 1 83 ? -10.659 -6.991 -5.757 1.00 45.30 83 LEU A N 1
ATOM 663 C CA . LEU A 1 83 ? -11.768 -7.499 -6.563 1.00 47.87 83 LEU A CA 1
ATOM 664 C C . LEU A 1 83 ? -11.376 -8.774 -7.287 1.00 55.02 83 LEU A C 1
ATOM 665 O O . LEU A 1 83 ? -12.111 -9.769 -7.256 1.00 61.45 83 LEU A O 1
ATOM 670 N N . GLU A 1 84 ? -10.230 -8.748 -7.979 1.00 55.65 84 GLU A N 1
ATOM 671 C CA . GLU A 1 84 ? -9.728 -9.950 -8.637 1.00 47.06 84 GLU A CA 1
ATOM 672 C C . GLU A 1 84 ? -9.736 -11.128 -7.679 1.00 51.11 84 GLU A C 1
ATOM 673 O O . GLU A 1 84 ? -10.096 -12.249 -8.057 1.00 51.98 84 GLU A O 1
ATOM 679 N N . LEU A 1 85 ? -9.329 -10.885 -6.430 1.00 46.02 85 LEU A N 1
ATOM 680 C CA . LEU A 1 85 ? -9.308 -11.936 -5.417 1.00 49.18 85 LEU A CA 1
ATOM 681 C C . LEU A 1 85 ? -10.692 -12.552 -5.214 1.00 55.05 85 LEU A C 1
ATOM 682 O O . LEU A 1 85 ? -10.843 -13.779 -5.212 1.00 61.95 85 LEU A O 1
ATOM 687 N N . GLN A 1 86 ? -11.714 -11.719 -5.029 1.00 61.83 86 GLN A N 1
ATOM 688 C CA . GLN A 1 86 ? -13.075 -12.221 -4.850 1.00 61.77 86 GLN A CA 1
ATOM 689 C C . GLN A 1 86 ? -13.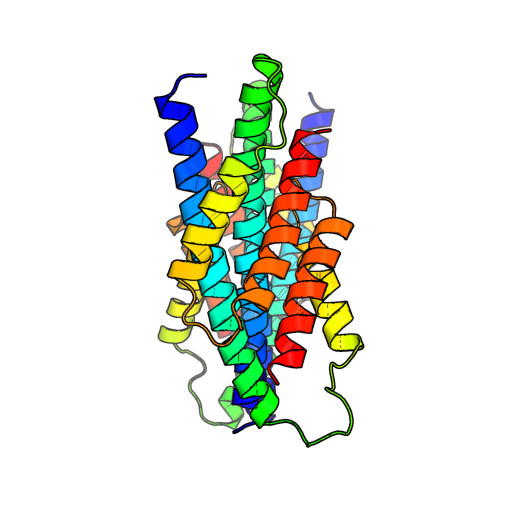541 -12.997 -6.077 1.00 64.65 86 GLN A C 1
ATOM 690 O O . GLN A 1 86 ? -13.881 -14.174 -5.982 1.00 67.28 86 GLN A O 1
ATOM 696 N N . MET B 1 1 ? -23.147 -16.022 7.430 1.00 52.54 1 MET B N 1
ATOM 697 C CA . MET B 1 1 ? -22.614 -14.771 7.983 1.00 44.00 1 MET B CA 1
ATOM 698 C C . MET B 1 1 ? -23.688 -13.705 8.157 1.00 41.48 1 MET B C 1
ATOM 699 O O . MET B 1 1 ? -24.355 -13.325 7.189 1.00 41.96 1 MET B O 1
ATOM 704 N N . SER B 1 2 ? -23.830 -13.208 9.387 1.00 40.25 2 SER B N 1
ATOM 705 C CA . SER B 1 2 ? -24.756 -12.120 9.676 1.00 37.56 2 SER B CA 1
ATOM 706 C C . SER B 1 2 ? -24.402 -10.859 8.881 1.00 35.71 2 SER B C 1
ATOM 707 O O . SER B 1 2 ? -23.257 -10.641 8.473 1.00 32.30 2 SER B O 1
ATOM 710 N N . ASN B 1 3 ? -25.400 -9.993 8.690 1.00 38.83 3 ASN B N 1
ATOM 711 C CA . ASN B 1 3 ? -25.086 -8.683 8.141 1.00 40.93 3 ASN B CA 1
ATOM 712 C C . ASN B 1 3 ? -24.215 -7.887 9.104 1.00 32.08 3 ASN B C 1
ATOM 713 O O . ASN B 1 3 ? -23.413 -7.055 8.667 1.00 31.52 3 ASN B O 1
ATOM 718 N N . THR B 1 4 ? -24.367 -8.115 10.411 1.00 32.39 4 THR B N 1
ATOM 719 C CA . THR B 1 4 ? -23.493 -7.442 11.365 1.00 32.55 4 THR B CA 1
ATOM 720 C C . THR B 1 4 ? -22.040 -7.824 11.111 1.00 39.24 4 THR B C 1
ATOM 721 O O . THR B 1 4 ? -21.150 -6.962 11.082 1.00 33.87 4 THR B O 1
ATOM 725 N N . GLU B 1 5 ? -21.784 -9.110 10.872 1.00 30.08 5 GLU B N 1
ATOM 726 C CA . GLU B 1 5 ? -20.421 -9.540 10.585 1.00 31.02 5 GLU B CA 1
ATOM 727 C C . GLU B 1 5 ? -19.918 -8.899 9.302 1.00 33.11 5 GLU B C 1
ATOM 728 O O . GLU B 1 5 ? -18.809 -8.361 9.255 1.00 28.85 5 GLU B O 1
ATOM 734 N N . LEU B 1 6 ? -20.733 -8.944 8.248 1.00 33.49 6 LEU B N 1
ATOM 735 C CA . LEU B 1 6 ? -20.388 -8.283 6.991 1.00 29.36 6 LEU B CA 1
ATOM 736 C C . LEU B 1 6 ? -19.996 -6.821 7.216 1.00 36.50 6 LEU B C 1
ATOM 737 O O . LEU B 1 6 ? -18.951 -6.356 6.735 1.00 38.58 6 LEU B O 1
ATOM 742 N N . GLU B 1 7 ? -20.827 -6.077 7.950 1.00 38.41 7 GLU B N 1
ATOM 743 C CA . GLU B 1 7 ? -20.535 -4.664 8.167 1.00 36.27 7 GLU B CA 1
ATOM 744 C C . GLU B 1 7 ? -19.254 -4.476 8.971 1.00 36.67 7 GLU B C 1
ATOM 745 O O . GLU B 1 7 ? -18.485 -3.538 8.720 1.00 34.18 7 GLU B O 1
ATOM 751 N N . LEU B 1 8 ? -19.007 -5.356 9.944 1.00 32.78 8 LEU B N 1
ATOM 752 C CA . LEU B 1 8 ? -17.800 -5.228 10.751 1.00 30.34 8 LEU B CA 1
ATOM 753 C C . LEU B 1 8 ? -16.557 -5.537 9.929 1.00 33.93 8 LEU B C 1
ATOM 754 O O . LEU B 1 8 ? -15.520 -4.879 10.095 1.00 32.67 8 LEU B O 1
ATOM 759 N N . LEU B 1 9 ? -16.656 -6.524 9.021 1.00 29.74 9 LEU B N 1
ATOM 760 C CA . LEU B 1 9 ? -15.590 -6.782 8.050 1.00 29.55 9 LEU B CA 1
ATOM 761 C C . LEU B 1 9 ? -15.324 -5.560 7.175 1.00 29.25 9 LEU B C 1
ATOM 762 O O . LEU B 1 9 ? -14.165 -5.211 6.924 1.00 31.95 9 LEU B O 1
ATOM 767 N N . ARG B 1 10 ? -16.382 -4.901 6.691 1.00 35.56 10 ARG B N 1
ATOM 768 C CA . ARG B 1 10 ? -16.178 -3.668 5.931 1.00 40.44 10 ARG B CA 1
ATOM 769 C C . ARG B 1 10 ? -15.457 -2.613 6.765 1.00 35.91 10 ARG B C 1
ATOM 770 O O . ARG B 1 10 ? -14.539 -1.942 6.277 1.00 33.79 10 ARG B O 1
ATOM 778 N N . GLN B 1 11 ? -15.866 -2.444 8.021 1.00 35.27 11 GLN B N 1
ATOM 779 C CA . GLN B 1 11 ? -15.184 -1.509 8.913 1.00 28.92 11 GLN B CA 1
ATOM 780 C C . GLN B 1 11 ? -13.698 -1.836 9.021 1.00 34.56 11 GLN B C 1
ATOM 781 O O . GLN B 1 11 ? -12.836 -0.951 8.908 1.00 28.10 11 GLN B O 1
ATOM 787 N N . LYS B 1 12 ? -13.383 -3.115 9.237 1.00 33.38 12 LYS B N 1
ATOM 788 C CA . LYS B 1 12 ? -11.995 -3.535 9.361 1.00 34.47 12 LYS B CA 1
ATOM 789 C C . LYS B 1 12 ? -11.213 -3.226 8.090 1.00 36.41 12 LYS B C 1
ATOM 790 O O . LYS B 1 12 ? -10.106 -2.681 8.153 1.00 33.27 12 LYS B O 1
ATOM 796 N N . ALA B 1 13 ? -11.783 -3.537 6.923 1.00 32.71 13 ALA B N 1
ATOM 797 C CA . ALA B 1 13 ? -11.110 -3.194 5.670 1.00 35.21 13 ALA B CA 1
ATOM 798 C C . ALA B 1 13 ? -10.839 -1.692 5.570 1.00 32.87 13 ALA B C 1
ATOM 799 O O . ALA B 1 13 ? -9.747 -1.283 5.159 1.00 29.87 13 ALA B O 1
ATOM 801 N N . ASP B 1 14 ? -11.820 -0.852 5.927 1.00 30.52 14 ASP B N 1
ATOM 802 C CA . ASP B 1 14 ? -11.609 0.600 5.867 1.00 32.22 14 ASP B CA 1
ATOM 803 C C . ASP B 1 14 ? -10.489 1.053 6.808 1.00 31.71 14 ASP B C 1
ATOM 804 O O . ASP B 1 14 ? -9.625 1.863 6.424 1.00 32.66 14 ASP B O 1
ATOM 809 N N . GLU B 1 15 ? -10.481 0.542 8.046 1.00 29.05 15 GLU B N 1
ATOM 810 C CA . GLU B 1 15 ? -9.397 0.876 8.968 1.00 32.64 15 GLU B CA 1
ATOM 811 C C . GLU B 1 15 ? -8.055 0.431 8.409 1.00 26.94 15 GLU B C 1
ATOM 812 O O . GLU B 1 15 ? -7.029 1.108 8.585 1.00 28.36 15 GLU B O 1
ATOM 818 N N . LEU B 1 16 ? -8.048 -0.712 7.727 1.00 30.48 16 LEU B N 1
ATOM 819 C CA . LEU B 1 16 ? -6.824 -1.203 7.113 1.00 27.20 16 LEU B CA 1
ATOM 820 C C . LEU B 1 16 ? -6.359 -0.256 6.014 1.00 32.50 16 LEU B C 1
ATOM 821 O O . LEU B 1 16 ? -5.166 0.045 5.920 1.00 31.51 16 LEU B O 1
ATOM 826 N N . ASN B 1 17 ? -7.292 0.262 5.203 1.00 30.80 17 ASN B N 1
ATOM 827 C CA . ASN B 1 17 ? -6.921 1.266 4.209 1.00 23.27 17 ASN B CA 1
ATOM 828 C C . ASN B 1 17 ? -6.219 2.448 4.865 1.00 24.85 17 ASN B C 1
ATOM 829 O O . ASN B 1 17 ? -5.232 2.972 4.330 1.00 22.81 17 ASN B O 1
ATOM 834 N N . LEU B 1 18 ? -6.745 2.912 6.000 1.00 28.43 18 LEU B N 1
ATOM 835 C CA . LEU B 1 18 ? -6.158 4.094 6.626 1.00 36.38 18 LEU B CA 1
ATOM 836 C C . LEU B 1 18 ? -4.764 3.795 7.177 1.00 34.75 18 LEU B C 1
ATOM 837 O O . LEU B 1 18 ? -3.868 4.656 7.119 1.00 34.98 18 LEU B O 1
ATOM 842 N N . GLN B 1 19 ? -4.554 2.577 7.700 1.00 33.05 19 GLN B N 1
ATOM 843 C CA . GLN B 1 19 ? -3.219 2.201 8.163 1.00 32.09 19 GLN B CA 1
ATOM 844 C C . GLN B 1 19 ? -2.241 2.104 6.996 1.00 30.23 19 GLN B C 1
ATOM 845 O O . GLN B 1 19 ? -1.103 2.586 7.082 1.00 28.27 19 GLN B O 1
ATOM 851 N N . ILE B 1 20 ? -2.670 1.489 5.896 1.00 27.18 20 ILE B N 1
ATOM 852 C CA . ILE B 1 20 ? -1.855 1.477 4.685 1.00 26.91 20 ILE B CA 1
ATOM 853 C C . ILE B 1 20 ? -1.518 2.900 4.238 1.00 18.75 20 ILE B C 1
ATOM 854 O O . ILE B 1 20 ? -0.386 3.184 3.826 1.00 26.87 20 ILE B O 1
ATOM 859 N N . LEU B 1 21 ? -2.480 3.823 4.326 1.00 25.86 21 LEU B N 1
ATOM 860 C CA . LEU B 1 21 ? -2.196 5.195 3.914 1.00 28.05 21 LEU B CA 1
ATOM 861 C C . LEU B 1 21 ? -1.091 5.786 4.778 1.00 33.13 21 LEU B C 1
ATOM 862 O O . LEU B 1 21 ? -0.117 6.361 4.269 1.00 27.95 21 LEU B O 1
ATOM 867 N N . LYS B 1 22 ? -1.226 5.648 6.097 1.00 32.49 22 LYS B N 1
ATOM 868 C CA . LYS B 1 22 ? -0.212 6.195 6.990 1.00 29.91 22 LYS B CA 1
ATOM 869 C C . LYS B 1 22 ? 1.163 5.605 6.682 1.00 28.05 22 LYS B C 1
ATOM 870 O O . LYS B 1 22 ? 2.161 6.333 6.618 1.00 30.58 22 LYS B O 1
ATOM 876 N N . LEU B 1 23 ? 1.233 4.295 6.451 1.00 25.81 23 LEU B N 1
ATOM 877 C CA . LEU B 1 23 ? 2.528 3.673 6.196 1.00 28.06 23 LEU B CA 1
ATOM 878 C C . LEU B 1 23 ? 3.116 4.136 4.863 1.00 28.77 23 LEU B C 1
ATOM 879 O O . LEU B 1 23 ? 4.316 4.415 4.775 1.00 26.13 23 LEU B O 1
ATOM 884 N N . ILE B 1 24 ? 2.287 4.232 3.819 1.00 23.91 24 ILE B N 1
ATOM 885 C CA . ILE B 1 24 ? 2.762 4.745 2.534 1.00 25.86 24 ILE B CA 1
ATOM 886 C C . ILE B 1 24 ? 3.311 6.162 2.691 1.00 26.38 24 ILE B C 1
ATOM 887 O O . ILE B 1 24 ? 4.340 6.522 2.102 1.00 21.78 24 ILE B O 1
ATOM 892 N N . ASN B 1 25 ? 2.633 6.988 3.479 1.00 24.65 25 ASN B N 1
ATOM 893 C CA . ASN B 1 25 ? 3.088 8.354 3.694 1.00 27.32 25 ASN B CA 1
ATOM 894 C C . ASN B 1 25 ? 4.394 8.404 4.483 1.00 29.58 25 ASN B C 1
ATOM 895 O O . ASN B 1 25 ? 5.309 9.172 4.148 1.00 23.63 25 ASN B O 1
ATOM 900 N N . GLU B 1 26 ? 4.481 7.620 5.555 1.00 26.32 26 GLU B N 1
ATOM 901 C CA . GLU B 1 26 ? 5.722 7.491 6.311 1.00 31.04 26 GLU B CA 1
ATOM 902 C C . GLU B 1 26 ? 6.880 7.094 5.401 1.00 26.88 26 GLU B C 1
ATOM 903 O O . GLU B 1 26 ? 7.948 7.729 5.393 1.00 24.69 26 GLU B O 1
ATOM 909 N N . ARG B 1 27 ? 6.686 6.008 4.653 1.00 25.65 27 ARG B N 1
ATOM 910 C CA . ARG B 1 27 ? 7.683 5.573 3.694 1.00 26.38 27 ARG B CA 1
ATOM 911 C C . ARG B 1 27 ? 8.011 6.692 2.717 1.00 23.62 27 ARG B C 1
ATOM 912 O O . ARG B 1 27 ? 9.163 6.855 2.308 1.00 25.75 27 ARG B O 1
ATOM 920 N N . GLY B 1 28 ? 7.013 7.492 2.347 1.00 27.31 28 GLY B N 1
ATOM 921 C CA . GLY B 1 28 ? 7.284 8.585 1.434 1.00 25.57 28 GLY B CA 1
ATOM 922 C C . GLY B 1 28 ? 8.247 9.588 2.038 1.00 24.77 28 GLY B C 1
ATOM 923 O O . GLY B 1 28 ? 9.158 10.078 1.362 1.00 27.43 28 GLY B O 1
ATOM 924 N N . ASN B 1 29 ? 8.064 9.904 3.325 1.00 26.61 29 ASN B N 1
ATOM 925 C CA . ASN B 1 29 ? 8.989 10.819 3.984 1.00 30.02 29 ASN B CA 1
ATOM 926 C C . ASN B 1 29 ? 10.399 10.229 4.037 1.00 26.55 29 ASN B C 1
ATOM 927 O O . ASN B 1 29 ? 11.394 10.944 3.824 1.00 27.77 29 ASN B O 1
ATOM 932 N N . VAL B 1 30 ? 10.501 8.914 4.268 1.00 26.71 30 VAL B N 1
ATOM 933 C CA . VAL B 1 30 ? 11.825 8.285 4.326 1.00 30.45 30 VAL B CA 1
ATOM 934 C C . VAL B 1 30 ? 12.538 8.388 2.975 1.00 24.09 30 VAL B C 1
ATOM 935 O O . VAL B 1 30 ? 13.665 8.900 2.882 1.00 25.92 30 VAL B O 1
ATOM 939 N N . VAL B 1 31 ? 11.893 7.915 1.900 1.00 27.88 31 VAL B N 1
ATOM 940 C CA . VAL B 1 31 ? 12.569 7.982 0.607 1.00 26.87 31 VAL B CA 1
ATOM 941 C C . VAL B 1 31 ? 12.732 9.412 0.115 1.00 29.44 31 VAL B C 1
ATOM 942 O O . VAL B 1 31 ? 13.605 9.665 -0.710 1.00 26.23 31 VAL B O 1
ATOM 946 N N . LYS B 1 32 ? 11.931 10.373 0.591 1.00 26.29 32 LYS B N 1
ATOM 947 C CA . LYS B 1 32 ? 12.238 11.763 0.271 1.00 24.96 32 LYS B CA 1
ATOM 948 C C . LYS B 1 32 ? 13.578 12.171 0.876 1.00 28.82 32 LYS B C 1
ATOM 949 O O . LYS B 1 32 ? 14.372 12.878 0.239 1.00 27.82 32 LYS B O 1
ATOM 955 N N . GLU B 1 33 ? 13.845 11.735 2.112 1.00 33.31 33 GLU B N 1
ATOM 956 C CA . GLU B 1 33 ? 15.141 12.022 2.732 1.00 33.38 33 GLU B CA 1
ATOM 957 C C . GLU B 1 33 ? 16.289 11.370 1.962 1.00 33.29 33 GLU B C 1
ATOM 958 O O . GLU B 1 33 ? 17.349 11.994 1.726 1.00 28.00 33 GLU B O 1
ATOM 964 N N . ILE B 1 34 ? 16.108 10.099 1.581 1.00 25.85 34 ILE B N 1
ATOM 965 C CA . ILE B 1 34 ? 17.126 9.461 0.750 1.00 24.87 34 ILE B CA 1
ATOM 966 C C . ILE B 1 34 ? 17.327 10.275 -0.520 1.00 27.23 34 ILE B C 1
ATOM 967 O O . ILE B 1 34 ? 18.460 10.560 -0.927 1.00 30.89 34 ILE B O 1
ATOM 972 N N . GLY B 1 35 ? 16.222 10.717 -1.127 1.00 33.71 35 GLY B N 1
ATOM 973 C CA . GLY B 1 35 ? 16.319 11.517 -2.329 1.00 31.96 35 GLY B CA 1
ATOM 974 C C . GLY B 1 35 ? 17.160 12.760 -2.126 1.00 33.65 35 GLY B C 1
ATOM 975 O O . GLY B 1 35 ? 17.961 13.118 -2.987 1.00 30.75 35 GLY B O 1
ATOM 976 N N . LYS B 1 36 ? 17.000 13.432 -0.980 1.00 29.64 36 LYS B N 1
ATOM 977 C CA . LYS B 1 36 ? 17.795 14.635 -0.751 1.00 35.01 36 LYS B CA 1
ATOM 978 C C . LYS B 1 36 ? 19.280 14.307 -0.695 1.00 35.12 36 LYS B C 1
ATOM 979 O O . LYS B 1 36 ? 20.102 15.049 -1.249 1.00 42.07 36 LYS B O 1
ATOM 985 N N . ALA B 1 37 ? 19.654 13.202 -0.036 1.00 34.50 37 ALA B N 1
ATOM 986 C CA . ALA B 1 37 ? 21.078 12.851 -0.043 1.00 33.57 37 ALA B CA 1
ATOM 987 C C . ALA B 1 37 ? 21.586 12.587 -1.464 1.00 39.57 37 ALA B C 1
ATOM 988 O O . ALA B 1 37 ? 22.676 13.055 -1.848 1.00 35.46 37 ALA B O 1
ATOM 990 N N . LYS B 1 38 ? 20.811 11.844 -2.269 1.00 32.65 38 LYS B N 1
ATOM 991 C CA . LYS B 1 38 ? 21.252 11.581 -3.640 1.00 35.63 38 LYS B CA 1
ATOM 992 C C . LYS B 1 38 ? 21.394 12.884 -4.414 1.00 34.27 38 LYS B C 1
ATOM 993 O O . LYS B 1 38 ? 22.406 13.117 -5.087 1.00 41.85 38 LYS B O 1
ATOM 999 N N . GLU B 1 39 ? 20.393 13.760 -4.300 1.00 37.17 39 GLU B N 1
ATOM 1000 C CA . GLU B 1 39 ? 20.444 15.079 -4.922 1.00 35.41 39 GLU B CA 1
ATOM 1001 C C . GLU B 1 39 ? 21.709 15.828 -4.534 1.00 41.83 39 GLU B C 1
ATOM 1002 O O . GLU B 1 39 ? 22.381 16.429 -5.383 1.00 41.59 39 GLU B O 1
ATOM 1008 N N . ALA B 1 40 ? 22.039 15.821 -3.242 1.00 39.65 40 ALA B N 1
ATOM 1009 C CA . ALA B 1 40 ? 23.224 16.536 -2.792 1.00 41.42 40 ALA B CA 1
ATOM 1010 C C . ALA B 1 40 ? 24.474 15.990 -3.461 1.00 40.04 40 ALA B C 1
ATOM 1011 O O . ALA B 1 40 ? 25.433 16.739 -3.699 1.00 34.28 40 ALA B O 1
ATOM 1013 N N . GLN B 1 41 ? 24.495 14.692 -3.759 1.00 41.00 41 GLN B N 1
ATOM 1014 C CA . GLN B 1 41 ? 25.678 14.105 -4.376 1.00 38.85 41 GLN B CA 1
ATOM 1015 C C . GLN B 1 41 ? 25.616 14.069 -5.901 1.00 41.85 41 GLN B C 1
ATOM 1016 O O . GLN B 1 41 ? 26.570 13.598 -6.529 1.00 41.26 41 GLN B O 1
ATOM 1022 N N . GLY B 1 42 ? 24.541 14.569 -6.511 1.00 46.85 42 GLY B N 1
ATOM 1023 C CA . GLY B 1 42 ? 24.394 14.463 -7.952 1.00 51.61 42 GLY B CA 1
ATOM 1024 C C . GLY B 1 42 ? 24.121 13.061 -8.450 1.00 41.72 42 GLY B C 1
ATOM 1025 O O . GLY B 1 42 ? 24.345 12.774 -9.627 1.00 39.99 42 GLY B O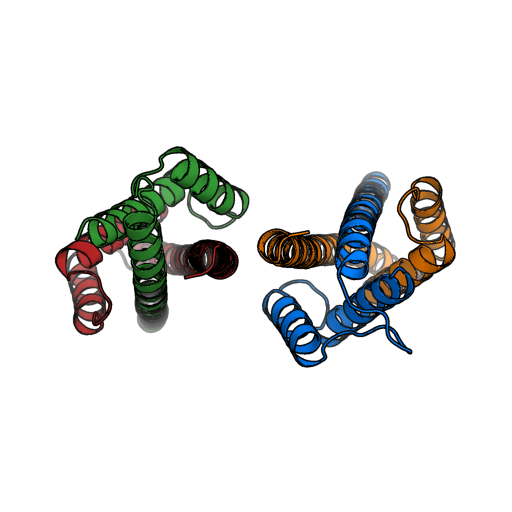 1
ATOM 1026 N N . VAL B 1 43 ? 23.638 12.184 -7.581 1.00 38.65 43 VAL B N 1
ATOM 1027 C CA . VAL B 1 43 ? 23.428 10.769 -7.876 1.00 36.71 43 VAL B CA 1
ATOM 1028 C C . VAL B 1 43 ? 22.041 10.572 -8.472 1.00 35.68 43 VAL B C 1
ATOM 1029 O O . VAL B 1 43 ? 21.059 11.139 -7.984 1.00 35.82 43 VAL B O 1
ATOM 1033 N N . ASN B 1 44 ? 21.947 9.753 -9.516 1.00 34.91 44 ASN B N 1
ATOM 1034 C CA . ASN B 1 44 ? 20.647 9.447 -10.106 1.00 35.05 44 ASN B CA 1
ATOM 1035 C C . ASN B 1 44 ? 19.678 9.005 -9.018 1.00 34.29 44 ASN B C 1
ATOM 1036 O O . ASN B 1 44 ? 20.014 8.140 -8.206 1.00 32.15 44 ASN B O 1
ATOM 1041 N N . ARG B 1 45 ? 18.472 9.599 -8.996 1.00 33.10 45 ARG B N 1
ATOM 1042 C CA . ARG B 1 45 ? 17.481 9.188 -7.994 1.00 32.06 45 ARG B CA 1
ATOM 1043 C C . ARG B 1 45 ? 16.974 7.772 -8.239 1.00 31.32 45 ARG B C 1
ATOM 1044 O O . ARG B 1 45 ? 16.642 7.061 -7.284 1.00 29.77 45 ARG B O 1
ATOM 1052 N N . PHE B 1 46 ? 16.869 7.359 -9.495 1.00 32.12 46 PHE B N 1
ATOM 1053 C CA . PHE B 1 46 ? 16.367 6.027 -9.805 1.00 29.73 46 PHE B CA 1
ATOM 1054 C C . PHE B 1 46 ? 17.487 5.012 -9.638 1.00 29.55 46 PHE B C 1
ATOM 1055 O O . PHE B 1 46 ? 18.532 5.124 -10.292 1.00 30.35 46 PHE B O 1
ATOM 1063 N N . ASP B 1 47 ? 17.266 4.024 -8.768 1.00 28.80 47 ASP B N 1
ATOM 1064 C CA . ASP B 1 47 ? 18.253 2.992 -8.435 1.00 29.07 47 ASP B CA 1
ATOM 1065 C C . ASP B 1 47 ? 17.563 1.652 -8.653 1.00 31.80 47 ASP B C 1
ATOM 1066 O O . ASP B 1 47 ? 16.918 1.117 -7.741 1.00 32.18 47 ASP B O 1
ATOM 1071 N N . PRO B 1 48 ? 17.643 1.084 -9.860 1.00 32.29 48 PRO B N 1
ATOM 1072 C CA . PRO B 1 48 ? 16.942 -0.191 -10.091 1.00 33.71 48 PRO B CA 1
ATOM 1073 C C . PRO B 1 48 ? 17.509 -1.348 -9.286 1.00 30.40 48 PRO B C 1
ATOM 1074 O O . PRO B 1 48 ? 16.754 -2.272 -8.956 1.00 30.63 48 PRO B O 1
ATOM 1078 N N . VAL B 1 49 ? 18.806 -1.333 -8.962 1.00 31.14 49 VAL B N 1
ATOM 1079 C CA . VAL B 1 49 ? 19.359 -2.362 -8.079 1.00 32.14 49 VAL B CA 1
ATOM 1080 C C . VAL B 1 49 ? 18.599 -2.372 -6.755 1.00 32.54 49 VAL B C 1
ATOM 1081 O O . VAL B 1 49 ? 18.213 -3.428 -6.241 1.00 31.89 49 VAL B O 1
ATOM 1085 N N . ARG B 1 50 ? 18.380 -1.181 -6.188 1.00 33.17 50 ARG B N 1
ATOM 1086 C CA . ARG B 1 50 ? 17.675 -1.049 -4.918 1.00 29.48 50 ARG B CA 1
ATOM 1087 C C . ARG B 1 50 ? 16.204 -1.456 -5.041 1.00 28.62 50 ARG B C 1
ATOM 1088 O O . ARG B 1 50 ? 15.656 -2.108 -4.141 1.00 28.71 50 ARG B O 1
ATOM 1096 N N . GLU B 1 51 ? 15.525 -1.052 -6.125 1.00 28.01 51 GLU B N 1
ATOM 1097 C CA . GLU B 1 51 ? 14.128 -1.452 -6.261 1.00 27.45 51 GLU B CA 1
ATOM 1098 C C . GLU B 1 51 ? 14.010 -2.968 -6.367 1.00 31.27 51 GLU B C 1
ATOM 1099 O O . GLU B 1 51 ? 13.104 -3.576 -5.780 1.00 30.21 51 GLU B O 1
ATOM 1105 N N . ARG B 1 52 ? 14.924 -3.588 -7.105 1.00 29.77 52 ARG B N 1
ATOM 1106 C CA . ARG B 1 52 ? 14.925 -5.043 -7.232 1.00 36.01 52 ARG B CA 1
ATOM 1107 C C . ARG B 1 52 ? 15.226 -5.719 -5.896 1.00 43.19 52 ARG B C 1
ATOM 1108 O O . ARG B 1 52 ? 14.661 -6.778 -5.593 1.00 33.12 52 ARG B O 1
ATOM 1116 N N . THR B 1 53 ? 16.090 -5.111 -5.070 1.00 31.95 53 THR B N 1
ATOM 1117 C CA . THR B 1 53 ? 16.325 -5.648 -3.729 1.00 40.65 53 THR B CA 1
ATOM 1118 C C . THR B 1 53 ? 15.069 -5.551 -2.863 1.00 31.84 53 THR B C 1
ATOM 1119 O O . THR B 1 53 ? 14.688 -6.517 -2.181 1.00 32.95 53 THR B O 1
ATOM 1123 N N . MET B 1 54 ? 14.417 -4.379 -2.870 1.00 32.18 54 MET B N 1
ATOM 1124 C CA . MET B 1 54 ? 13.195 -4.201 -2.087 1.00 34.37 54 MET B CA 1
ATOM 1125 C C . MET B 1 54 ? 12.138 -5.222 -2.491 1.00 35.54 54 MET B C 1
ATOM 1126 O O . MET B 1 54 ? 11.497 -5.851 -1.635 1.00 34.68 54 MET B O 1
ATOM 1131 N N . LEU B 1 55 ? 11.947 -5.397 -3.806 1.00 29.26 55 LEU B N 1
ATOM 1132 C CA . LEU B 1 55 ? 10.962 -6.350 -4.308 1.00 29.86 55 LEU B CA 1
ATOM 1133 C C . LEU B 1 55 ? 11.301 -7.772 -3.891 1.00 32.00 55 LEU B C 1
ATOM 1134 O O . LEU B 1 55 ? 10.407 -8.551 -3.539 1.00 32.61 55 LEU B O 1
ATOM 1139 N N . ASN B 1 56 ? 12.584 -8.149 -3.968 1.00 33.50 56 ASN B N 1
ATOM 1140 C CA . ASN B 1 56 ? 12.970 -9.478 -3.508 1.00 38.51 56 ASN B CA 1
ATOM 1141 C C . ASN B 1 56 ? 12.581 -9.679 -2.046 1.00 36.30 56 ASN B C 1
ATOM 1142 O O . ASN B 1 56 ? 12.020 -10.718 -1.676 1.00 37.89 56 ASN B O 1
ATOM 1147 N N . ASN B 1 57 ? 12.871 -8.684 -1.201 1.00 34.99 57 ASN B N 1
ATOM 1148 C CA . ASN B 1 57 ? 12.483 -8.751 0.205 1.00 35.84 57 ASN B CA 1
ATOM 1149 C C . ASN B 1 57 ? 10.972 -8.931 0.355 1.00 38.99 57 ASN B C 1
ATOM 1150 O O . ASN B 1 57 ? 10.502 -9.706 1.206 1.00 35.68 57 ASN B O 1
ATOM 1155 N N . ILE B 1 58 ? 10.199 -8.242 -0.485 1.00 32.34 58 ILE B N 1
ATOM 1156 C CA . ILE B 1 58 ? 8.742 -8.250 -0.370 1.00 31.39 58 ILE B CA 1
ATOM 1157 C C . ILE B 1 58 ? 8.169 -9.593 -0.813 1.00 33.06 58 ILE B C 1
ATOM 1158 O O . ILE B 1 58 ? 7.343 -10.200 -0.112 1.00 33.73 58 ILE B O 1
ATOM 1163 N N . ILE B 1 59 ? 8.594 -10.074 -1.987 1.00 34.39 59 ILE B N 1
ATOM 1164 C CA . ILE B 1 59 ? 8.116 -11.365 -2.492 1.00 37.11 59 ILE B CA 1
ATOM 1165 C C . ILE B 1 59 ? 8.493 -12.500 -1.548 1.00 43.69 59 ILE B C 1
ATOM 1166 O O . ILE B 1 59 ? 7.677 -13.388 -1.270 1.00 40.26 59 ILE B O 1
ATOM 1171 N N . GLU B 1 60 ? 9.743 -12.513 -1.069 1.00 51.85 60 GLU B N 1
ATOM 1172 C CA . GLU B 1 60 ? 10.170 -13.554 -0.137 1.00 42.89 60 GLU B CA 1
ATOM 1173 C C . GLU B 1 60 ? 9.206 -13.684 1.030 1.00 48.14 60 GLU B C 1
ATOM 1174 O O . GLU B 1 60 ? 9.035 -14.774 1.585 1.00 45.53 60 GLU B O 1
ATOM 1180 N N . ASN B 1 61 ? 8.582 -12.578 1.423 1.00 39.83 61 ASN B N 1
ATOM 1181 C CA . ASN B 1 61 ? 7.695 -12.532 2.573 1.00 44.26 61 ASN B CA 1
ATOM 1182 C C . ASN B 1 61 ? 6.227 -12.622 2.191 1.00 44.46 61 ASN B C 1
ATOM 1183 O O . ASN B 1 61 ? 5.369 -12.473 3.066 1.00 37.95 61 ASN B O 1
ATOM 1188 N N . ASN B 1 62 ? 5.911 -12.840 0.914 1.00 47.61 62 ASN B N 1
ATOM 1189 C CA . ASN B 1 62 ? 4.517 -12.841 0.464 1.00 39.82 62 ASN B CA 1
ATOM 1190 C C . ASN B 1 62 ? 3.916 -14.226 0.622 1.00 50.49 62 ASN B C 1
ATOM 1191 O O . ASN B 1 62 ? 4.074 -15.082 -0.250 1.00 48.99 62 ASN B O 1
ATOM 1196 N N . ASP B 1 63 ? 3.191 -14.434 1.717 1.00 49.21 63 ASP B N 1
ATOM 1197 C CA . ASP B 1 63 ? 2.367 -15.620 1.884 1.00 54.35 63 ASP B CA 1
ATOM 1198 C C . ASP B 1 63 ? 0.880 -15.295 1.917 1.00 57.76 63 ASP B C 1
ATOM 1199 O O . ASP B 1 63 ? 0.067 -16.209 2.093 1.00 61.06 63 ASP B O 1
ATOM 1204 N N . GLY B 1 64 ? 0.504 -14.021 1.750 1.00 50.62 64 GLY B N 1
ATOM 1205 C CA . GLY B 1 64 ? -0.885 -13.605 1.731 1.00 34.57 64 GLY B CA 1
ATOM 1206 C C . GLY B 1 64 ? -1.630 -14.187 0.545 1.00 50.95 64 GLY B C 1
ATOM 1207 O O . GLY B 1 64 ? -1.114 -15.051 -0.173 1.00 48.90 64 GLY B O 1
ATOM 1208 N N . PRO B 1 65 ? -2.862 -13.716 0.306 1.00 39.63 65 PRO B N 1
ATOM 1209 C CA . PRO B 1 65 ? -3.702 -14.341 -0.725 1.00 38.77 65 PRO B CA 1
ATOM 1210 C C . PRO B 1 65 ? -3.434 -13.833 -2.126 1.00 34.01 65 PRO B C 1
ATOM 1211 O O . PRO B 1 65 ? -4.009 -14.375 -3.074 1.00 42.18 65 PRO B O 1
ATOM 1215 N N . PHE B 1 66 ? -2.608 -12.804 -2.283 1.00 33.99 66 PHE B N 1
ATOM 1216 C CA . PHE B 1 66 ? -2.347 -12.209 -3.587 1.00 37.93 66 PHE B CA 1
ATOM 1217 C C . PHE B 1 66 ? -1.165 -12.896 -4.251 1.00 42.81 66 PHE B C 1
ATOM 1218 O O . PHE B 1 66 ? -0.186 -13.245 -3.586 1.00 33.51 66 PHE B O 1
ATOM 1226 N N . GLU B 1 67 ? -1.258 -13.070 -5.569 1.00 38.90 67 GLU B N 1
ATOM 1227 C CA . GLU B 1 67 ? -0.133 -13.610 -6.319 1.00 40.16 67 GLU B CA 1
ATOM 1228 C C . GLU B 1 67 ? 1.046 -12.646 -6.274 1.00 45.68 67 GLU B C 1
ATOM 1229 O O . GLU B 1 67 ? 0.900 -11.446 -6.006 1.00 33.01 67 GLU B O 1
ATOM 1235 N N . ASN B 1 68 ? 2.235 -13.188 -6.555 1.00 43.40 68 ASN B N 1
ATOM 1236 C CA . ASN B 1 68 ? 3.440 -12.369 -6.505 1.00 36.23 68 ASN B CA 1
ATOM 1237 C C . ASN B 1 68 ? 3.395 -11.244 -7.530 1.00 38.91 68 ASN B C 1
ATOM 1238 O O . ASN B 1 68 ? 3.906 -10.147 -7.277 1.00 37.81 68 ASN B O 1
ATOM 1243 N N . SER B 1 69 ? 2.811 -11.495 -8.706 1.00 36.58 69 SER B N 1
ATOM 1244 C CA . SER B 1 69 ? 2.759 -10.440 -9.717 1.00 36.31 69 SER B CA 1
ATOM 1245 C C . SER B 1 69 ? 1.836 -9.314 -9.276 1.00 34.06 69 SER B C 1
ATOM 1246 O O . SER B 1 69 ? 2.121 -8.136 -9.519 1.00 39.85 69 SER B O 1
ATOM 1249 N N . THR B 1 70 ? 0.728 -9.660 -8.620 1.00 33.29 70 THR B N 1
ATOM 1250 C CA . THR B 1 70 ? -0.168 -8.638 -8.089 1.00 37.83 70 THR B CA 1
ATOM 1251 C C . THR B 1 70 ? 0.558 -7.746 -7.084 1.00 39.40 70 THR B C 1
ATOM 1252 O O . THR B 1 70 ? 0.514 -6.509 -7.173 1.00 29.28 70 THR B O 1
ATOM 1256 N N . ILE B 1 71 ? 1.232 -8.371 -6.113 1.00 31.59 71 ILE B N 1
ATOM 1257 C CA . ILE B 1 71 ? 1.996 -7.627 -5.111 1.00 29.12 71 ILE B CA 1
ATOM 1258 C C . ILE B 1 71 ? 3.056 -6.764 -5.787 1.00 30.58 71 ILE B C 1
ATOM 1259 O O . ILE B 1 71 ? 3.234 -5.584 -5.455 1.00 30.30 71 ILE B O 1
ATOM 1264 N N . GLN B 1 72 ? 3.774 -7.341 -6.755 1.00 30.51 72 GLN B N 1
ATOM 1265 C CA . GLN B 1 72 ? 4.801 -6.589 -7.467 1.00 39.72 72 GLN B CA 1
ATOM 1266 C C . GLN B 1 72 ? 4.219 -5.346 -8.126 1.00 29.99 72 GLN B C 1
ATOM 1267 O O . GLN B 1 72 ? 4.800 -4.260 -8.050 1.00 31.37 72 GLN B O 1
ATOM 1273 N N . HIS B 1 73 ? 3.073 -5.489 -8.785 1.00 32.96 73 HIS B N 1
ATOM 1274 C CA . HIS B 1 73 ? 2.461 -4.349 -9.457 1.00 36.93 73 HIS B CA 1
ATOM 1275 C C . HIS B 1 73 ? 2.094 -3.245 -8.462 1.00 31.05 73 HIS B C 1
ATOM 1276 O O . HIS B 1 73 ? 2.384 -2.059 -8.688 1.00 34.16 73 HIS B O 1
ATOM 1283 N N . ILE B 1 74 ? 1.440 -3.612 -7.352 1.00 32.59 74 ILE B N 1
ATOM 1284 C CA . ILE B 1 74 ? 1.064 -2.587 -6.376 1.00 30.96 74 ILE B CA 1
ATOM 1285 C C . ILE B 1 74 ? 2.310 -1.885 -5.845 1.00 26.15 74 ILE B C 1
ATOM 1286 O O . ILE B 1 74 ? 2.371 -0.649 -5.759 1.00 25.80 74 ILE B O 1
ATOM 1291 N N . PHE B 1 75 ? 3.326 -2.663 -5.465 1.00 26.28 75 PHE B N 1
ATOM 1292 C CA . PHE B 1 75 ? 4.493 -2.011 -4.890 1.00 25.93 75 PHE B CA 1
ATOM 1293 C C . PHE B 1 75 ? 5.244 -1.188 -5.921 1.00 27.18 75 PHE B C 1
ATOM 1294 O O . PHE B 1 75 ? 5.863 -0.188 -5.560 1.00 25.60 75 PHE B O 1
ATOM 1302 N N . LYS B 1 76 ? 5.198 -1.571 -7.198 1.00 27.00 76 LYS B N 1
ATOM 1303 C CA . LYS B 1 76 ? 5.829 -0.736 -8.217 1.00 34.25 76 LYS B CA 1
ATOM 1304 C C . LYS B 1 76 ? 5.092 0.587 -8.359 1.00 28.26 76 LYS B C 1
ATOM 1305 O O . LYS B 1 76 ? 5.720 1.629 -8.570 1.00 30.46 76 LYS B O 1
ATOM 1311 N N . GLU B 1 77 ? 3.766 0.584 -8.211 1.00 30.96 77 GLU B N 1
ATOM 1312 C CA . GLU B 1 77 ? 3.063 1.871 -8.153 1.00 28.04 77 GLU B CA 1
ATOM 1313 C C . GLU B 1 77 ? 3.541 2.717 -6.967 1.00 27.80 77 GLU B C 1
ATOM 1314 O O . GLU B 1 77 ? 3.784 3.929 -7.105 1.00 26.20 77 GLU B O 1
ATOM 1320 N N . ILE B 1 78 ? 3.679 2.093 -5.786 1.00 30.00 78 ILE B N 1
ATOM 1321 C CA . ILE B 1 78 ? 4.165 2.817 -4.601 1.00 28.73 78 ILE B CA 1
ATOM 1322 C C . ILE B 1 78 ? 5.581 3.361 -4.835 1.00 32.80 78 ILE B C 1
ATOM 1323 O O . ILE B 1 78 ? 5.878 4.539 -4.552 1.00 25.28 78 ILE B O 1
ATOM 1328 N N . PHE B 1 79 ? 6.477 2.509 -5.361 1.00 25.98 79 PHE B N 1
ATOM 1329 C CA . PHE B 1 79 ? 7.853 2.921 -5.625 1.00 25.27 79 PHE B CA 1
ATOM 1330 C C . PHE B 1 79 ? 7.874 4.094 -6.577 1.00 31.97 79 PHE B C 1
ATOM 1331 O O . PHE B 1 79 ? 8.586 5.080 -6.358 1.00 33.48 79 PHE B O 1
ATOM 1339 N N . LYS B 1 80 ? 7.118 3.981 -7.668 1.00 28.86 80 LYS B N 1
ATOM 1340 C CA . LYS B 1 80 ? 7.097 5.042 -8.661 1.00 26.50 80 LYS B CA 1
ATOM 1341 C C . LYS B 1 80 ? 6.652 6.355 -8.034 1.00 33.16 80 LYS B C 1
ATOM 1342 O O . LYS B 1 80 ? 7.222 7.408 -8.334 1.00 28.78 80 LYS B O 1
ATOM 1348 N N . ALA B 1 81 ? 5.642 6.325 -7.151 1.00 29.20 81 ALA B N 1
ATOM 1349 C CA . ALA B 1 81 ? 5.196 7.587 -6.544 1.00 32.86 81 ALA B CA 1
ATOM 1350 C C . ALA B 1 81 ? 6.297 8.206 -5.683 1.00 38.96 81 ALA B C 1
ATOM 1351 O O . ALA B 1 81 ? 6.553 9.418 -5.757 1.00 35.41 81 ALA B O 1
ATOM 1353 N N . GLY B 1 82 ? 6.960 7.390 -4.849 1.00 32.99 82 GLY B N 1
ATOM 1354 C CA . GLY B 1 82 ? 8.045 7.934 -4.037 1.00 32.04 82 GLY B CA 1
ATOM 1355 C C . GLY B 1 82 ? 9.198 8.468 -4.875 1.00 24.75 82 GLY B C 1
ATOM 1356 O O . GLY B 1 82 ? 9.805 9.504 -4.552 1.00 29.12 82 GLY B O 1
ATOM 1357 N N . LEU B 1 83 ? 9.516 7.766 -5.961 1.00 24.86 83 LEU B N 1
ATOM 1358 C CA . LEU B 1 83 ? 10.587 8.190 -6.861 1.00 25.25 83 LEU B CA 1
ATOM 1359 C C . LEU B 1 83 ? 10.243 9.514 -7.537 1.00 31.06 83 LEU B C 1
ATOM 1360 O O . LEU B 1 83 ? 11.084 10.415 -7.646 1.00 30.66 83 LEU B O 1
ATOM 1365 N N . GLU B 1 84 ? 9.013 9.632 -8.031 1.00 29.54 84 GLU B N 1
ATOM 1366 C CA . GLU B 1 84 ? 8.570 10.899 -8.594 1.00 35.65 84 GLU B CA 1
ATOM 1367 C C . GLU B 1 84 ? 8.725 12.011 -7.572 1.00 33.53 84 GLU B C 1
ATOM 1368 O O . GLU B 1 84 ? 9.196 13.108 -7.899 1.00 36.67 84 GLU B O 1
ATOM 1374 N N . LEU B 1 85 ? 8.370 11.728 -6.318 1.00 28.40 85 LEU B N 1
ATOM 1375 C CA . LEU B 1 85 ? 8.572 12.701 -5.254 1.00 30.67 85 LEU B CA 1
ATOM 1376 C C . LEU B 1 85 ? 10.027 13.157 -5.200 1.00 35.46 85 LEU B C 1
ATOM 1377 O O . LEU B 1 85 ? 10.307 14.357 -5.111 1.00 33.51 85 LEU B O 1
ATOM 1382 N N . GLN B 1 86 ? 10.977 12.210 -5.258 1.00 34.20 86 GLN B N 1
ATOM 1383 C CA . GLN B 1 86 ? 12.384 12.608 -5.182 1.00 33.53 86 GLN B CA 1
ATOM 1384 C C . GLN B 1 86 ? 12.839 13.379 -6.414 1.00 39.44 86 GLN B C 1
ATOM 1385 O O . GLN B 1 86 ? 13.747 14.216 -6.315 1.00 35.89 86 GLN B O 1
ATOM 1391 N N . GLU B 1 87 ? 12.260 13.095 -7.584 1.00 26.70 87 GLU B N 1
ATOM 1392 C CA . GLU B 1 87 ? 12.780 13.703 -8.798 1.00 31.40 87 GLU B CA 1
ATOM 1393 C C . GLU B 1 87 ? 12.303 15.143 -8.973 1.00 42.25 87 GLU B C 1
ATOM 1394 O O . GLU B 1 87 ? 12.949 15.906 -9.700 1.00 36.37 87 GLU B O 1
ATOM 1400 N N . GLU B 1 88 ? 11.212 15.534 -8.313 1.00 39.78 88 GLU B N 1
ATOM 1401 C CA . GLU B 1 88 ? 10.807 16.943 -8.270 1.00 46.73 88 GLU B CA 1
ATOM 1402 C C . GLU B 1 88 ? 11.945 17.772 -7.687 1.00 55.21 88 GLU B C 1
ATOM 1403 O O . GLU B 1 88 ? 12.609 17.335 -6.736 1.00 54.87 88 GLU B O 1
ATOM 1409 N N . SER C 1 2 ? 1.657 40.273 18.399 1.00 66.99 2 SER C N 1
ATOM 1410 C CA . SER C 1 2 ? 0.866 41.457 18.081 1.00 64.18 2 SER C CA 1
ATOM 1411 C C . SER C 1 2 ? -0.593 41.283 18.492 1.00 59.17 2 SER C C 1
ATOM 1412 O O . SER C 1 2 ? -1.051 40.168 18.710 1.00 59.84 2 SER C O 1
ATOM 1415 N N . ASN C 1 3 ? -1.307 42.406 18.599 1.00 61.00 3 ASN C N 1
ATOM 1416 C CA . ASN C 1 3 ? -2.744 42.381 18.860 1.00 67.01 3 ASN C CA 1
ATOM 1417 C C . ASN C 1 3 ? -3.470 41.487 17.865 1.00 56.61 3 ASN C C 1
ATOM 1418 O O . ASN C 1 3 ? -4.254 40.603 18.244 1.00 52.97 3 ASN C O 1
ATOM 1423 N N . THR C 1 4 ? -3.220 41.719 16.577 1.00 49.46 4 THR C N 1
ATOM 1424 C CA . THR C 1 4 ? -3.971 41.040 15.531 1.00 47.15 4 THR C CA 1
ATOM 1425 C C . THR C 1 4 ? -3.746 39.536 15.571 1.00 40.03 4 THR C C 1
ATOM 1426 O O . THR C 1 4 ? -4.697 38.764 15.441 1.00 37.71 4 THR C O 1
ATOM 1430 N N . GLU C 1 5 ? -2.501 39.103 15.776 1.00 35.18 5 GLU C N 1
ATOM 1431 C CA . GLU C 1 5 ? -2.200 37.673 15.822 1.00 33.54 5 GLU C CA 1
ATOM 1432 C C . GLU C 1 5 ? -2.861 36.999 17.022 1.00 38.13 5 GLU C C 1
ATOM 1433 O O . GLU C 1 5 ? -3.395 35.889 16.901 1.00 34.67 5 GLU C O 1
ATOM 1439 N N . LEU C 1 6 ? -2.856 37.651 18.189 1.00 43.38 6 LEU C N 1
ATOM 1440 C CA . LEU C 1 6 ? -3.560 37.076 19.331 1.00 40.45 6 LEU C CA 1
ATOM 1441 C C . LEU C 1 6 ? -5.054 36.956 19.045 1.00 38.09 6 LEU C C 1
ATOM 1442 O O . LEU C 1 6 ? -5.705 35.972 19.442 1.00 32.95 6 LEU C O 1
ATOM 1447 N N . GLU C 1 7 ? -5.615 37.937 18.336 1.00 34.64 7 GLU C N 1
ATOM 1448 C CA . GLU C 1 7 ? -7.040 37.874 18.024 1.00 34.91 7 GLU C CA 1
ATOM 1449 C C . GLU C 1 7 ? -7.341 36.788 16.988 1.00 31.74 7 GLU C C 1
ATOM 1450 O O . GLU C 1 7 ? -8.333 36.064 17.104 1.00 31.44 7 GLU C O 1
ATOM 1456 N N . LEU C 1 8 ? -6.513 36.674 15.957 1.00 34.43 8 LEU C N 1
ATOM 1457 C CA . LEU C 1 8 ? -6.666 35.610 14.970 1.00 36.17 8 LEU C CA 1
ATOM 1458 C C . LEU C 1 8 ? -6.620 34.241 15.638 1.00 29.70 8 LEU C C 1
ATOM 1459 O O . LEU C 1 8 ? -7.462 33.370 15.376 1.00 27.99 8 LEU C O 1
ATOM 1464 N N . LEU C 1 9 ? -5.628 34.033 16.509 1.00 31.23 9 LEU C N 1
ATOM 1465 C CA . LEU C 1 9 ? -5.517 32.756 17.210 1.00 33.23 9 LEU C CA 1
ATOM 1466 C C . LEU C 1 9 ? -6.758 32.484 18.048 1.00 34.93 9 LEU C C 1
ATOM 1467 O O . LEU C 1 9 ? -7.314 31.377 18.020 1.00 28.89 9 LEU C O 1
ATOM 1472 N N . ARG C 1 10 ? -7.214 33.485 18.806 1.00 29.70 10 ARG C N 1
ATOM 1473 C CA . ARG C 1 10 ? -8.387 33.252 19.636 1.00 33.01 10 ARG C CA 1
ATOM 1474 C C . ARG C 1 10 ? -9.634 33.013 18.796 1.00 29.10 10 ARG C C 1
ATOM 1475 O O . ARG C 1 10 ? -10.523 32.270 19.214 1.00 30.50 10 ARG C O 1
ATOM 1483 N N . GLN C 1 11 ? -9.726 33.628 17.620 1.00 35.04 11 GLN C N 1
ATOM 1484 C CA . GLN C 1 11 ? -10.873 33.366 16.763 1.00 28.70 11 GLN C CA 1
ATOM 1485 C C . GLN C 1 11 ? -10.840 31.928 16.269 1.00 28.05 11 GLN C C 1
ATOM 1486 O O . GLN C 1 11 ? -11.872 31.249 16.249 1.00 28.65 11 GLN C O 1
ATOM 1492 N N . LYS C 1 12 ? -9.655 31.437 15.903 1.00 29.68 12 LYS C N 1
ATOM 1493 C CA . LYS C 1 12 ? -9.538 30.025 15.533 1.00 27.42 12 LYS C CA 1
ATOM 1494 C C . LYS C 1 12 ? -9.954 29.124 16.683 1.00 30.41 12 LYS C C 1
ATOM 1495 O O . LYS C 1 12 ? -10.642 28.117 16.473 1.00 29.15 12 LYS C O 1
ATOM 1501 N N . ALA C 1 13 ? -9.529 29.464 17.905 1.00 32.95 13 ALA C N 1
ATOM 1502 C CA . ALA C 1 13 ? -9.917 28.696 19.086 1.00 28.02 13 ALA C CA 1
ATOM 1503 C C . ALA C 1 13 ? -11.428 28.697 19.300 1.00 29.01 13 ALA C C 1
ATOM 1504 O O . ALA C 1 13 ? -12.003 27.676 19.681 1.00 31.38 13 ALA C O 1
ATOM 1506 N N . ASP C 1 14 ? -12.086 29.844 19.106 1.00 29.41 14 ASP C N 1
ATOM 1507 C CA . ASP C 1 14 ? -13.544 29.886 19.189 1.00 26.98 14 ASP C CA 1
ATOM 1508 C C . ASP C 1 14 ? -14.185 28.987 18.126 1.00 26.68 14 ASP C C 1
ATOM 1509 O O . ASP C 1 14 ? -15.148 28.258 18.403 1.00 29.06 14 ASP C O 1
ATOM 1514 N N . GLU C 1 15 ? -13.697 29.076 16.879 1.00 28.04 15 GLU C N 1
ATOM 1515 C CA . GLU C 1 15 ? -14.255 28.251 15.807 1.00 30.75 15 GLU C CA 1
ATOM 1516 C C . GLU C 1 15 ? -14.124 26.770 16.136 1.00 30.98 15 GLU C C 1
ATOM 1517 O O . GLU C 1 15 ? -15.074 25.993 15.977 1.00 28.47 15 GLU C O 1
ATOM 1523 N N . LEU C 1 16 ? -12.929 26.361 16.572 1.00 25.75 16 LEU C N 1
ATOM 1524 C CA . LEU C 1 16 ? -12.709 24.981 16.982 1.00 23.83 16 LEU C CA 1
ATOM 1525 C C . LEU C 1 16 ? -13.594 24.610 18.171 1.00 30.18 16 LEU C C 1
ATOM 1526 O O . LEU C 1 16 ? -14.098 23.484 18.243 1.00 25.82 16 LEU C O 1
ATOM 1531 N N . ASN C 1 17 ? -13.802 25.541 19.111 1.00 27.56 17 ASN C N 1
ATOM 1532 C CA . ASN C 1 17 ? -14.760 25.288 20.188 1.00 28.82 17 ASN C CA 1
ATOM 1533 C C . ASN C 1 17 ? -16.110 24.882 19.608 1.00 29.22 17 ASN C C 1
ATOM 1534 O O . ASN C 1 17 ? -16.740 23.920 20.060 1.00 25.00 17 ASN C O 1
ATOM 1539 N N . LEU C 1 18 ? -16.570 25.614 18.590 1.00 27.57 18 LEU C N 1
ATOM 1540 C CA . LEU C 1 18 ? -17.908 25.357 18.075 1.00 30.91 18 LEU C CA 1
ATOM 1541 C C . LEU C 1 18 ? -17.961 24.049 17.287 1.00 27.90 18 LEU C C 1
ATOM 1542 O O . LEU C 1 18 ? -18.977 23.336 17.316 1.00 30.85 18 LEU C O 1
ATOM 1547 N N . GLN C 1 19 ? -16.893 23.728 16.556 1.00 28.88 19 GLN C N 1
ATOM 1548 C CA . GLN C 1 19 ? -16.861 22.444 15.855 1.00 29.96 19 GLN C CA 1
ATOM 1549 C C . GLN C 1 19 ? -16.845 21.277 16.840 1.00 34.07 19 GLN C C 1
ATOM 1550 O O . GLN C 1 19 ? -17.568 20.279 16.657 1.00 27.55 19 GLN C O 1
ATOM 1556 N N . ILE C 1 20 ? -16.070 21.412 17.923 1.00 26.52 20 ILE C N 1
ATOM 1557 C CA . ILE C 1 20 ? -16.095 20.407 18.983 1.00 25.68 20 ILE C CA 1
ATOM 1558 C C . ILE C 1 20 ? -17.498 20.278 19.568 1.00 26.56 20 ILE C C 1
ATOM 1559 O O . ILE C 1 20 ? -17.994 19.169 19.791 1.00 25.68 20 ILE C O 1
ATOM 1564 N N . LEU C 1 21 ? -18.167 21.407 19.817 1.00 28.21 21 LEU C N 1
ATOM 1565 C CA . LEU C 1 21 ? -19.535 21.346 20.315 1.00 23.53 21 LEU C CA 1
ATOM 1566 C C . LEU C 1 21 ? -20.440 20.576 19.349 1.00 28.43 21 LEU C C 1
ATOM 1567 O O . LEU C 1 21 ? -21.213 19.701 19.760 1.00 24.33 21 LEU C O 1
ATOM 1572 N N . LYS C 1 22 ? -20.365 20.895 18.057 1.00 31.27 22 LYS C N 1
ATOM 1573 C CA . LYS C 1 22 ? -21.215 20.204 17.095 1.00 33.22 22 LYS C CA 1
ATOM 1574 C C . LYS C 1 22 ? -20.979 18.696 17.131 1.00 33.34 22 LYS C C 1
ATOM 1575 O O . LYS C 1 22 ? -21.933 17.910 17.082 1.00 34.69 22 LYS C O 1
ATOM 1581 N N . LEU C 1 23 ? -19.717 18.268 17.231 1.00 27.98 23 LEU C N 1
ATOM 1582 C CA . LEU C 1 23 ? -19.439 16.831 17.205 1.00 25.93 23 LEU C CA 1
ATOM 1583 C C . LEU C 1 23 ? -19.830 16.139 18.518 1.00 29.50 23 LEU C C 1
ATOM 1584 O O . LEU C 1 23 ? -20.299 14.997 18.507 1.00 26.67 23 LEU C O 1
ATOM 1589 N N . ILE C 1 24 ? -19.595 16.781 19.659 1.00 29.99 24 ILE C N 1
ATOM 1590 C CA . ILE C 1 24 ? -20.076 16.230 20.928 1.00 27.81 24 ILE C CA 1
ATOM 1591 C C . ILE C 1 24 ? -21.588 16.026 20.880 1.00 35.57 24 ILE C C 1
ATOM 1592 O O . ILE C 1 24 ? -22.106 14.992 21.332 1.00 25.31 24 ILE C O 1
ATOM 1597 N N . ASN C 1 25 ? -22.320 16.993 20.299 1.00 27.69 25 ASN C N 1
ATOM 1598 C CA . ASN C 1 25 ? -23.778 16.884 20.222 1.00 28.62 25 ASN C CA 1
ATOM 1599 C C . ASN C 1 25 ? -24.225 15.793 19.242 1.00 35.28 25 ASN C C 1
ATOM 1600 O O . ASN C 1 25 ? -25.158 15.028 19.534 1.00 27.92 25 ASN C O 1
ATOM 1605 N N . GLU C 1 26 ? -23.605 15.726 18.058 1.00 30.94 26 GLU C N 1
ATOM 1606 C CA . GLU C 1 26 ? -23.940 14.647 17.136 1.00 30.18 26 GLU C CA 1
ATOM 1607 C C . GLU C 1 26 ? -23.676 13.299 17.793 1.00 26.40 26 GLU C C 1
ATOM 1608 O O . GLU C 1 26 ? -24.495 12.373 17.693 1.00 28.85 26 GLU C O 1
ATOM 1614 N N . ARG C 1 27 ? -22.554 13.194 18.515 1.00 25.03 27 ARG C N 1
ATOM 1615 C CA . ARG C 1 27 ? -22.259 11.983 19.274 1.00 28.73 27 ARG C CA 1
ATOM 1616 C C . ARG C 1 27 ? -23.357 11.679 20.286 1.00 30.30 27 ARG C C 1
ATOM 1617 O O . ARG C 1 27 ? -23.728 10.513 20.483 1.00 25.85 27 ARG C O 1
ATOM 1625 N N . GLY C 1 28 ? -23.856 12.710 20.971 1.00 29.96 28 GLY C N 1
ATOM 1626 C CA . GLY C 1 28 ? -24.911 12.486 21.940 1.00 25.09 28 GLY C CA 1
ATOM 1627 C C . GLY C 1 28 ? -26.161 11.919 21.305 1.00 25.24 28 GLY C C 1
ATOM 1628 O O . GLY C 1 28 ? -26.820 11.055 21.877 1.00 28.73 28 GLY C O 1
ATOM 1629 N N . ASN C 1 29 ? -26.518 12.404 20.114 1.00 33.08 29 ASN C N 1
ATOM 1630 C CA . ASN C 1 29 ? -27.680 11.825 19.450 1.00 29.07 29 ASN C CA 1
ATOM 1631 C C . ASN C 1 29 ? -27.430 10.366 19.092 1.00 31.89 29 ASN C C 1
ATOM 1632 O O . ASN C 1 29 ? -28.315 9.511 19.259 1.00 28.81 29 ASN C O 1
ATOM 1637 N N . VAL C 1 30 ? -26.215 10.054 18.638 1.00 28.99 30 VAL C N 1
ATOM 1638 C CA . VAL C 1 30 ? -25.873 8.664 18.323 1.00 28.21 30 VAL C CA 1
ATOM 1639 C C . VAL C 1 30 ? -26.031 7.777 19.556 1.00 33.97 30 VAL C C 1
ATOM 1640 O O . VAL C 1 30 ? -26.749 6.768 19.531 1.00 30.73 30 VAL C O 1
ATOM 1644 N N . VAL C 1 31 ? -25.354 8.131 20.653 1.00 28.35 31 VAL C N 1
ATOM 1645 C CA . VAL C 1 31 ? -25.415 7.284 21.832 1.00 28.88 31 VAL C CA 1
ATOM 1646 C C . VAL C 1 31 ? -26.802 7.287 22.448 1.00 31.74 31 VAL C C 1
ATOM 1647 O O . VAL C 1 31 ? -27.146 6.356 23.177 1.00 29.92 31 VAL C O 1
ATOM 1651 N N . LYS C 1 32 ? -27.615 8.310 22.186 1.00 30.78 32 LYS C N 1
ATOM 1652 C CA . LYS C 1 32 ? -29.007 8.262 22.619 1.00 33.03 32 LYS C CA 1
ATOM 1653 C C . LYS C 1 32 ? -29.751 7.144 21.895 1.00 36.49 32 LYS C C 1
ATOM 1654 O O . LYS C 1 32 ? -30.466 6.340 22.517 1.00 33.11 32 LYS C O 1
ATOM 1660 N N . GLU C 1 33 ? -29.588 7.078 20.567 1.00 33.54 33 GLU C N 1
ATOM 1661 C CA . GLU C 1 33 ? -30.172 5.971 19.810 1.00 37.22 33 GLU C CA 1
ATOM 1662 C C . GLU C 1 33 ? -29.661 4.623 20.313 1.00 31.21 33 GLU C C 1
ATOM 1663 O O . GLU C 1 33 ? -30.441 3.669 20.476 1.00 29.90 33 GLU C O 1
ATOM 1669 N N . ILE C 1 34 ? -28.349 4.525 20.549 1.00 33.38 34 ILE C N 1
ATOM 1670 C CA . ILE C 1 34 ? -27.786 3.283 21.077 1.00 28.57 34 ILE C CA 1
ATOM 1671 C C . ILE C 1 34 ? -28.476 2.925 22.378 1.00 34.07 34 ILE C C 1
ATOM 1672 O O . ILE C 1 34 ? -28.886 1.779 22.584 1.00 34.83 34 ILE C O 1
ATOM 1677 N N . GLY C 1 35 ? -28.616 3.912 23.272 1.00 26.68 35 GLY C N 1
ATOM 1678 C CA . GLY C 1 35 ? -29.244 3.661 24.559 1.00 35.32 35 GLY C CA 1
ATOM 1679 C C . GLY C 1 35 ? -30.650 3.114 24.417 1.00 36.62 35 GLY C C 1
ATOM 1680 O O . GLY C 1 35 ? -31.015 2.139 25.078 1.00 35.92 35 GLY C O 1
ATOM 1681 N N . LYS C 1 36 ? -31.463 3.736 23.549 1.00 36.94 36 LYS C N 1
ATOM 1682 C CA . LYS C 1 36 ? -32.805 3.207 23.293 1.00 39.56 36 LYS C CA 1
ATOM 1683 C C . LYS C 1 36 ? -32.739 1.752 22.852 1.00 51.61 36 LYS C C 1
ATOM 1684 O O . LYS C 1 36 ? -33.546 0.920 23.296 1.00 49.94 36 LYS C O 1
ATOM 1690 N N . ALA C 1 37 ? -31.794 1.429 21.964 1.00 42.30 37 ALA C N 1
ATOM 1691 C CA . ALA C 1 37 ? -31.681 0.052 21.493 1.00 41.30 37 ALA C CA 1
ATOM 1692 C C . ALA C 1 37 ? -31.333 -0.885 22.641 1.00 44.37 37 ALA C C 1
ATOM 1693 O O . ALA C 1 37 ? -31.946 -1.945 22.802 1.00 46.86 37 ALA C O 1
ATOM 1695 N N . LYS C 1 38 ? -30.351 -0.498 23.460 1.00 36.31 38 LYS C N 1
ATOM 1696 C CA . LYS C 1 38 ? -29.952 -1.321 24.596 1.00 35.07 38 LYS C CA 1
ATOM 1697 C C . LYS C 1 38 ? -31.121 -1.539 25.547 1.00 44.77 38 LYS C C 1
ATOM 1698 O O . LYS C 1 38 ? -31.358 -2.660 26.010 1.00 45.03 38 LYS C O 1
ATOM 1704 N N . GLU C 1 39 ? -31.876 -0.476 25.826 1.00 43.08 39 GLU C N 1
ATOM 1705 C CA . GLU C 1 39 ? -33.024 -0.570 26.720 1.00 55.97 39 GLU C CA 1
ATOM 1706 C C . GLU C 1 39 ? -34.081 -1.521 26.171 1.00 63.28 39 GLU C C 1
ATOM 1707 O O . GLU C 1 39 ? -34.667 -2.308 26.922 1.00 69.27 39 GLU C O 1
ATOM 1713 N N . ALA C 1 40 ? -34.347 -1.460 24.863 1.00 55.58 40 ALA C N 1
ATOM 1714 C CA . ALA C 1 40 ? -35.337 -2.363 24.284 1.00 59.12 40 ALA C CA 1
ATOM 1715 C C . ALA C 1 40 ? -34.874 -3.814 24.335 1.00 66.77 40 ALA C C 1
ATOM 1716 O O . ALA C 1 40 ? -35.707 -4.727 24.362 1.00 76.01 40 ALA C O 1
ATOM 1718 N N . GLN C 1 41 ? -33.563 -4.048 24.344 1.00 91.26 41 GLN C N 1
ATOM 1719 C CA . GLN C 1 41 ? -33.004 -5.392 24.349 1.00 87.66 41 GLN C CA 1
ATOM 1720 C C . GLN C 1 41 ? -32.622 -5.864 25.745 1.00 85.81 41 GLN C C 1
ATOM 1721 O O . GLN C 1 41 ? -32.002 -6.924 25.882 1.00 84.61 41 GLN C O 1
ATOM 1727 N N . GLY C 1 42 ? -32.979 -5.107 26.781 1.00 78.23 42 GLY C N 1
ATOM 1728 C CA . GLY C 1 42 ? -32.668 -5.503 28.145 1.00 70.06 42 GLY C CA 1
ATOM 1729 C C . GLY C 1 42 ? -31.191 -5.520 28.464 1.00 70.30 42 GLY C C 1
ATOM 1730 O O . GLY C 1 42 ? -30.771 -6.225 29.386 1.00 78.01 42 GLY C O 1
ATOM 1731 N N . VAL C 1 43 ? -30.388 -4.743 27.735 1.00 69.29 43 VAL C N 1
ATOM 1732 C CA . VAL C 1 43 ? -28.932 -4.752 27.858 1.00 64.34 43 VAL C CA 1
ATOM 1733 C C . VAL C 1 43 ? -28.484 -3.559 28.690 1.00 60.60 43 VAL C C 1
ATOM 1734 O O . VAL C 1 43 ? -28.974 -2.436 28.510 1.00 64.08 43 VAL C O 1
ATOM 1738 N N . ASN C 1 44 ? -27.531 -3.799 29.589 1.00 61.22 44 ASN C N 1
ATOM 1739 C CA . ASN C 1 44 ? -26.991 -2.741 30.437 1.00 59.62 44 ASN C CA 1
ATOM 1740 C C . ASN C 1 44 ? -26.560 -1.544 29.606 1.00 58.80 44 ASN C C 1
ATOM 1741 O O . ASN C 1 44 ? -25.774 -1.676 28.665 1.00 59.21 44 ASN C O 1
ATOM 1746 N N . ARG C 1 45 ? -27.062 -0.364 29.971 1.00 52.65 45 ARG C N 1
ATOM 1747 C CA . ARG C 1 45 ? -26.606 0.839 29.290 1.00 50.11 45 ARG C CA 1
ATOM 1748 C C . ARG C 1 45 ? -25.176 1.188 29.693 1.00 51.54 45 ARG C C 1
ATOM 1749 O O . ARG C 1 45 ? -24.375 1.596 28.847 1.00 48.29 45 ARG C O 1
ATOM 1757 N N . PHE C 1 46 ? -24.826 1.008 30.967 1.00 49.92 46 PHE C N 1
ATOM 1758 C CA . PHE C 1 46 ? -23.452 1.217 31.420 1.00 49.15 46 PHE C CA 1
ATOM 1759 C C . PHE C 1 46 ? -22.633 -0.045 31.154 1.00 49.63 46 PHE C C 1
ATOM 1760 O O . PHE C 1 46 ? -22.985 -1.129 31.631 1.00 51.91 46 PHE C O 1
ATOM 1768 N N . ASP C 1 47 ? -21.553 0.095 30.384 1.00 48.28 47 ASP C N 1
ATOM 1769 C CA . ASP C 1 47 ? -20.619 -1.000 30.107 1.00 53.27 47 ASP C CA 1
ATOM 1770 C C . ASP C 1 47 ? -19.198 -0.477 30.279 1.00 51.63 47 ASP C C 1
ATOM 1771 O O . ASP C 1 47 ? -18.684 0.219 29.387 1.00 47.88 47 ASP C O 1
ATOM 1776 N N . PRO C 1 48 ? -18.530 -0.781 31.402 1.00 75.63 48 PRO C N 1
ATOM 1777 C CA . PRO C 1 48 ? -17.175 -0.234 31.612 1.00 58.37 48 PRO C CA 1
ATOM 1778 C C . PRO C 1 48 ? -16.124 -0.810 30.669 1.00 58.39 48 PRO C C 1
ATOM 1779 O O . PRO C 1 48 ? -15.131 -0.126 30.383 1.00 61.41 48 PRO C O 1
ATOM 1783 N N . VAL C 1 49 ? -16.298 -2.045 30.183 1.00 62.43 49 VAL C N 1
ATOM 1784 C CA . VAL C 1 49 ? -15.382 -2.568 29.172 1.00 63.43 49 VAL C CA 1
ATOM 1785 C C . VAL C 1 49 ? -15.483 -1.744 27.893 1.00 61.54 49 VAL C C 1
ATOM 1786 O O . VAL C 1 49 ? -14.468 -1.373 27.292 1.00 59.63 49 VAL C O 1
ATOM 1790 N N . ARG C 1 50 ? -16.708 -1.449 27.451 1.00 62.72 50 ARG C N 1
ATOM 1791 C CA . ARG C 1 50 ? -16.864 -0.593 26.274 1.00 65.16 50 ARG C CA 1
ATOM 1792 C C . ARG C 1 50 ? -16.150 0.740 26.477 1.00 56.48 50 ARG C C 1
ATOM 1793 O O . ARG C 1 50 ? -15.432 1.215 25.587 1.00 58.49 50 ARG C O 1
ATOM 1801 N N . GLU C 1 51 ? -16.325 1.355 27.655 1.00 54.20 51 GLU C N 1
ATOM 1802 C CA . GLU C 1 51 ? -15.617 2.599 27.960 1.00 52.05 51 GLU C CA 1
ATOM 1803 C C . GLU C 1 51 ? -14.110 2.412 27.815 1.00 52.37 51 GLU C C 1
ATOM 1804 O O . GLU C 1 51 ? -13.427 3.248 27.208 1.00 53.14 51 GLU C O 1
ATOM 1810 N N . ARG C 1 52 ? -13.581 1.298 28.336 1.00 57.42 52 ARG C N 1
ATOM 1811 C CA . ARG C 1 52 ? -12.146 1.041 28.241 1.00 52.84 52 ARG C CA 1
ATOM 1812 C C . ARG C 1 52 ? -11.696 0.949 26.787 1.00 50.58 52 ARG C C 1
ATOM 1813 O O . ARG C 1 52 ? -10.734 1.606 26.383 1.00 48.52 52 ARG C O 1
ATOM 1821 N N . THR C 1 53 ? -12.365 0.116 25.989 1.00 54.16 53 THR C N 1
ATOM 1822 C CA . THR C 1 53 ? -11.957 -0.060 24.594 1.00 55.99 53 THR C CA 1
ATOM 1823 C C . THR C 1 53 ? -12.025 1.255 23.814 1.00 57.04 53 THR C C 1
ATOM 1824 O O . THR C 1 53 ? -11.113 1.574 23.034 1.00 52.58 53 THR C O 1
ATOM 1828 N N . MET C 1 54 ? -13.105 2.022 23.995 1.00 57.97 54 MET C N 1
ATOM 1829 C CA . MET C 1 54 ? -13.188 3.345 23.380 1.00 61.00 54 MET C CA 1
ATOM 1830 C C . MET C 1 54 ? -11.966 4.181 23.734 1.00 53.10 54 MET C C 1
ATOM 1831 O O . MET C 1 54 ? -11.285 4.733 22.854 1.00 52.62 54 MET C O 1
ATOM 1836 N N . LEU C 1 55 ? -11.673 4.275 25.035 1.00 44.15 55 LEU C N 1
ATOM 1837 C CA . LEU C 1 55 ? -10.544 5.083 25.485 1.00 49.66 55 LEU C CA 1
ATOM 1838 C C . LEU C 1 55 ? -9.237 4.599 24.866 1.00 52.43 55 LEU C C 1
ATOM 1839 O O . LEU C 1 55 ? -8.399 5.406 24.448 1.00 42.67 55 LEU C O 1
ATOM 1844 N N . ASN C 1 56 ? -9.047 3.282 24.793 1.00 44.79 56 ASN C N 1
ATOM 1845 C CA . ASN C 1 56 ? -7.833 2.761 24.181 1.00 54.28 56 ASN C CA 1
ATOM 1846 C C . ASN C 1 56 ? -7.714 3.196 22.728 1.00 47.22 56 ASN C C 1
ATOM 1847 O O . ASN C 1 56 ? -6.625 3.542 22.271 1.00 50.60 56 ASN C O 1
ATOM 1852 N N . ASN C 1 57 ? -8.815 3.163 21.978 1.00 48.59 57 ASN C N 1
ATOM 1853 C CA . ASN C 1 57 ? -8.755 3.594 20.581 1.00 59.15 57 ASN C CA 1
ATOM 1854 C C . ASN C 1 57 ? -8.328 5.061 20.481 1.00 53.40 57 ASN C C 1
ATOM 1855 O O . ASN C 1 57 ? -7.400 5.415 19.729 1.00 46.55 57 ASN C O 1
ATOM 1860 N N . ILE C 1 58 ? -8.979 5.930 21.260 1.00 45.85 58 ILE C N 1
ATOM 1861 C CA . ILE C 1 58 ? -8.590 7.338 21.255 1.00 40.54 58 ILE C CA 1
ATOM 1862 C C . ILE C 1 58 ? -7.101 7.482 21.567 1.00 51.50 58 ILE C C 1
ATOM 1863 O O . ILE C 1 58 ? -6.354 8.117 20.817 1.00 45.63 58 ILE C O 1
ATOM 1868 N N . ILE C 1 59 ? -6.641 6.862 22.665 1.00 44.04 59 ILE C N 1
ATOM 1869 C CA . ILE C 1 59 ? -5.252 7.029 23.099 1.00 41.46 59 ILE C CA 1
ATOM 1870 C C . ILE C 1 59 ? -4.290 6.509 22.041 1.00 49.88 59 ILE C C 1
ATOM 1871 O O . ILE C 1 59 ? -3.245 7.116 21.768 1.00 44.40 59 ILE C O 1
ATOM 1876 N N . GLU C 1 60 ? -4.614 5.360 21.447 1.00 53.53 60 GLU C N 1
ATOM 1877 C CA . GLU C 1 60 ? -3.778 4.817 20.388 1.00 53.28 60 GLU C CA 1
ATOM 1878 C C . GLU C 1 60 ? -3.651 5.802 19.235 1.00 54.95 60 GLU C C 1
ATOM 1879 O O . GLU C 1 60 ? -2.654 5.772 18.505 1.00 54.69 60 GLU C O 1
ATOM 1885 N N . ASN C 1 61 ? -4.641 6.679 19.045 1.00 45.04 61 ASN C N 1
ATOM 1886 C CA . ASN C 1 61 ? -4.556 7.669 17.973 1.00 45.16 61 ASN C CA 1
ATOM 1887 C C . ASN C 1 61 ? -4.096 9.058 18.437 1.00 56.71 61 ASN C C 1
ATOM 1888 O O . ASN C 1 61 ? -4.118 10.001 17.635 1.00 51.06 61 ASN C O 1
ATOM 1893 N N . ASN C 1 62 ? -3.671 9.212 19.690 1.00 42.44 62 ASN C N 1
ATOM 1894 C CA . ASN C 1 62 ? -3.324 10.527 20.224 1.00 41.31 62 ASN C CA 1
ATOM 1895 C C . ASN C 1 62 ? -1.863 10.835 19.917 1.00 51.10 62 ASN C C 1
ATOM 1896 O O . ASN C 1 62 ? -0.958 10.286 20.554 1.00 57.29 62 ASN C O 1
ATOM 1901 N N . ASP C 1 63 ? -1.635 11.717 18.944 1.00 37.99 63 ASP C N 1
ATOM 1902 C CA . ASP C 1 63 ? -0.323 12.293 18.691 1.00 40.10 63 ASP C CA 1
ATOM 1903 C C . ASP C 1 63 ? -0.303 13.799 18.926 1.00 50.88 63 ASP C C 1
ATOM 1904 O O . ASP C 1 63 ? 0.688 14.459 18.579 1.00 47.74 63 ASP C O 1
ATOM 1909 N N . GLY C 1 64 ? -1.374 14.358 19.493 1.00 53.76 64 GLY C N 1
ATOM 1910 C CA . GLY C 1 64 ? -1.493 15.788 19.685 1.00 40.70 64 GLY C CA 1
ATOM 1911 C C . GLY C 1 64 ? -0.523 16.243 20.748 1.00 42.51 64 GLY C C 1
ATOM 1912 O O . GLY C 1 64 ? 0.366 15.490 21.161 1.00 41.52 64 GLY C O 1
ATOM 1913 N N . PRO C 1 65 ? -0.671 17.484 21.219 1.00 40.06 65 PRO C N 1
ATOM 1914 C CA . PRO C 1 65 ? 0.233 18.002 22.251 1.00 36.87 65 PRO C CA 1
ATOM 1915 C C . PRO C 1 65 ? -0.173 17.631 23.670 1.00 36.05 65 PRO C C 1
ATOM 1916 O O . PRO C 1 65 ? 0.619 17.856 24.596 1.00 47.12 65 PRO C O 1
ATOM 1920 N N . PHE C 1 66 ? -1.369 17.095 23.874 1.00 33.55 66 PHE C N 1
ATOM 1921 C CA . PHE C 1 66 ? -1.814 16.721 25.210 1.00 33.35 66 PHE C CA 1
ATOM 1922 C C . PHE C 1 66 ? -1.336 15.326 25.590 1.00 37.30 66 PHE C C 1
ATOM 1923 O O . PHE C 1 66 ? -1.213 14.430 24.753 1.00 37.88 66 PHE C O 1
ATOM 1931 N N . GLU C 1 67 ? -1.111 15.140 26.878 1.00 38.20 67 GLU C N 1
ATOM 1932 C CA . GLU C 1 67 ? -0.733 13.823 27.346 1.00 41.72 67 GLU C CA 1
ATOM 1933 C C . GLU C 1 67 ? -1.924 12.868 27.283 1.00 38.86 67 GLU C C 1
ATOM 1934 O O . GLU C 1 67 ? -3.090 13.278 27.235 1.00 38.98 67 GLU C O 1
ATOM 1940 N N . ASN C 1 68 ? -1.602 11.573 27.255 1.00 37.29 68 ASN C N 1
ATOM 1941 C CA . ASN C 1 68 ? -2.636 10.546 27.219 1.00 38.03 68 ASN C CA 1
ATOM 1942 C C . ASN C 1 68 ? -3.582 10.674 28.406 1.00 42.07 68 ASN C C 1
ATOM 1943 O O . ASN C 1 68 ? -4.791 10.505 28.254 1.00 34.67 68 ASN C O 1
ATOM 1948 N N . SER C 1 69 ? -3.052 10.961 29.599 1.00 37.94 69 SER C N 1
ATOM 1949 C CA . SER C 1 69 ? -3.917 11.083 30.770 1.00 34.52 69 SER C CA 1
ATOM 1950 C C . SER C 1 69 ? -4.921 12.222 30.591 1.00 32.10 69 SER C C 1
ATOM 1951 O O . SER C 1 69 ? -6.103 12.084 30.939 1.00 38.13 69 SER C O 1
ATOM 1954 N N . THR C 1 70 ? -4.477 13.339 30.014 1.00 38.44 70 THR C N 1
ATOM 1955 C CA . THR C 1 70 ? -5.365 14.486 29.815 1.00 35.37 70 THR C CA 1
ATOM 1956 C C . THR C 1 70 ? -6.503 14.145 28.856 1.00 34.59 70 THR C C 1
ATOM 1957 O O . THR C 1 70 ? -7.681 14.416 29.140 1.00 34.04 70 THR C O 1
ATOM 1961 N N . ILE C 1 71 ? -6.158 13.558 27.705 1.00 32.60 71 ILE C N 1
ATOM 1962 C CA . ILE C 1 71 ? -7.159 13.160 26.714 1.00 26.55 71 ILE C CA 1
ATOM 1963 C C . ILE C 1 71 ? -8.108 12.131 27.310 1.00 26.89 71 ILE C C 1
ATOM 1964 O O . ILE C 1 71 ? -9.328 12.224 27.171 1.00 28.63 71 ILE C O 1
ATOM 1969 N N . GLN C 1 72 ? -7.554 11.125 27.991 1.00 28.53 72 GLN C N 1
ATOM 1970 C CA . GLN C 1 72 ? -8.409 10.155 28.662 1.00 32.67 72 GLN C CA 1
ATOM 1971 C C . GLN C 1 72 ? -9.421 10.850 29.564 1.00 39.32 72 GLN C C 1
ATOM 1972 O O . GLN C 1 72 ? -10.604 10.502 29.563 1.00 33.61 72 GLN C O 1
ATOM 1978 N N . HIS C 1 73 ? -8.984 11.853 30.329 1.00 32.26 73 HIS C N 1
ATOM 1979 C CA . HIS C 1 73 ? -9.910 12.489 31.261 1.00 30.34 73 HIS C CA 1
ATOM 1980 C C . HIS C 1 73 ? -11.010 13.251 30.518 1.00 38.45 73 HIS C C 1
ATOM 1981 O O . HIS C 1 73 ? -12.201 13.147 30.856 1.00 34.64 73 HIS C O 1
ATOM 1988 N N . ILE C 1 74 ? -10.635 14.020 29.492 1.00 29.62 74 ILE C N 1
ATOM 1989 C CA . ILE C 1 74 ? -11.645 14.753 28.732 1.00 26.17 74 ILE C CA 1
ATOM 1990 C C . ILE C 1 74 ? -12.662 13.782 28.132 1.00 32.29 74 ILE C C 1
ATOM 1991 O O . ILE C 1 74 ? -13.879 14.012 28.176 1.00 30.99 74 ILE C O 1
ATOM 1996 N N . PHE C 1 75 ? -12.185 12.672 27.580 1.00 27.06 75 PHE C N 1
ATOM 1997 C CA . PHE C 1 75 ? -13.136 11.745 26.981 1.00 30.53 75 PHE C CA 1
ATOM 1998 C C . PHE C 1 75 ? -13.947 10.991 28.027 1.00 36.27 75 PHE C C 1
ATOM 1999 O O . PHE C 1 75 ? -15.076 10.588 27.741 1.00 27.83 75 PHE C O 1
ATOM 2007 N N . LYS C 1 76 ? -13.410 10.783 29.232 1.00 33.36 76 LYS C N 1
ATOM 2008 C CA . LYS C 1 76 ? -14.239 10.214 30.291 1.00 33.41 76 LYS C CA 1
ATOM 2009 C C . LYS C 1 76 ? -15.381 11.164 30.642 1.00 33.04 76 LYS C C 1
ATOM 2010 O O . LYS C 1 76 ? -16.504 10.720 30.906 1.00 37.32 76 LYS C O 1
ATOM 2016 N N . GLU C 1 77 ? -15.132 12.480 30.616 1.00 32.28 77 GLU C N 1
ATOM 2017 C CA . GLU C 1 77 ? -16.244 13.407 30.843 1.00 33.33 77 GLU C CA 1
ATOM 2018 C C . GLU C 1 77 ? -17.271 13.351 29.709 1.00 31.63 77 GLU C C 1
ATOM 2019 O O . GLU C 1 77 ? -18.487 13.385 29.960 1.00 32.12 77 GLU C O 1
ATOM 2025 N N . ILE C 1 78 ? -16.805 13.286 28.458 1.00 30.24 78 ILE C N 1
ATOM 2026 C CA . ILE C 1 78 ? -17.728 13.187 27.321 1.00 25.85 78 ILE C CA 1
ATOM 2027 C C . ILE C 1 78 ? -18.550 11.899 27.408 1.00 29.41 78 ILE C C 1
ATOM 2028 O O . ILE C 1 78 ? -19.783 11.903 27.262 1.00 30.71 78 ILE C O 1
ATOM 2033 N N . PHE C 1 79 ? -17.875 10.785 27.696 1.00 28.42 79 PHE C N 1
ATOM 2034 C CA . PHE C 1 79 ? -18.535 9.490 27.822 1.00 27.80 79 PHE C CA 1
ATOM 2035 C C . PHE C 1 79 ? -19.591 9.520 28.922 1.00 30.08 79 PHE C C 1
ATOM 2036 O O . PHE C 1 79 ? -20.743 9.121 28.714 1.00 33.97 79 PHE C O 1
ATOM 2044 N N . LYS C 1 80 ? -19.206 9.988 30.104 1.00 30.76 80 LYS C N 1
ATOM 2045 C CA . LYS C 1 80 ? -20.142 10.033 31.225 1.00 34.68 80 LYS C CA 1
ATOM 2046 C C . LYS C 1 80 ? -21.365 10.879 30.902 1.00 35.53 80 LYS C C 1
ATOM 2047 O O . LYS C 1 80 ? -22.488 10.516 31.268 1.00 34.64 80 LYS C O 1
ATOM 2053 N N . ALA C 1 81 ? -21.174 12.014 30.220 1.00 31.93 81 ALA C N 1
ATOM 2054 C CA . ALA C 1 81 ? -22.329 12.827 29.841 1.00 38.48 81 ALA C CA 1
ATOM 2055 C C . ALA C 1 81 ? -23.259 12.072 28.887 1.00 27.22 81 ALA C C 1
ATOM 2056 O O . ALA C 1 81 ? -24.488 12.085 29.063 1.00 32.85 81 ALA C O 1
ATOM 2058 N N . GLY C 1 82 ? -22.694 11.403 27.877 1.00 30.54 82 GLY C N 1
ATOM 2059 C CA . GLY C 1 82 ? -23.530 10.610 26.977 1.00 29.93 82 GLY C CA 1
ATOM 2060 C C . GLY C 1 82 ? -24.279 9.500 27.697 1.00 33.26 82 GLY C C 1
ATOM 2061 O O . GLY C 1 82 ? -25.451 9.219 27.397 1.00 33.35 82 GLY C O 1
ATOM 2062 N N . LEU C 1 83 ? -23.620 8.863 28.670 1.00 32.48 83 LEU C N 1
ATOM 2063 C CA . LEU C 1 83 ? -24.280 7.818 29.451 1.00 34.38 83 LEU C CA 1
ATOM 2064 C C . LEU C 1 83 ? -25.414 8.394 30.286 1.00 33.29 83 LEU C C 1
ATOM 2065 O O . LEU C 1 83 ? -26.490 7.789 30.379 1.00 36.25 83 LEU C O 1
ATOM 2070 N N . GLU C 1 84 ? -25.190 9.563 30.899 1.00 31.11 84 GLU C N 1
ATOM 2071 C CA . GLU C 1 84 ? -26.240 10.213 31.669 1.00 37.66 84 GLU C CA 1
ATOM 2072 C C . GLU C 1 84 ? -27.450 10.497 30.792 1.00 39.16 84 GLU C C 1
ATOM 2073 O O . GLU C 1 84 ? -28.599 10.311 31.215 1.00 35.73 84 GLU C O 1
ATOM 2079 N N . LEU C 1 85 ? -27.203 10.963 29.569 1.00 32.66 85 LEU C N 1
ATOM 2080 C CA . LEU C 1 85 ? -28.274 11.129 28.589 1.00 36.18 85 LEU C CA 1
ATOM 2081 C C . LEU C 1 85 ? -29.035 9.823 28.369 1.00 36.57 85 LEU C C 1
ATOM 2082 O O . LEU C 1 85 ? -30.272 9.802 28.364 1.00 42.25 85 LEU C O 1
ATOM 2087 N N . GLN C 1 86 ? -28.313 8.716 28.185 1.00 38.15 86 GLN C N 1
ATOM 2088 C CA . GLN C 1 86 ? -29.001 7.454 27.932 1.00 37.26 86 GLN C CA 1
ATOM 2089 C C . GLN C 1 86 ? -29.859 7.034 29.123 1.00 49.19 86 GLN C C 1
ATOM 2090 O O . GLN C 1 86 ? -30.953 6.484 28.944 1.00 42.64 86 GLN C O 1
ATOM 2096 N N . GLU C 1 87 ? -29.391 7.296 30.353 1.00 53.52 87 GLU C N 1
ATOM 2097 C CA . GLU C 1 87 ? -30.191 6.926 31.527 1.00 55.26 87 GLU C CA 1
ATOM 2098 C C . GLU C 1 87 ? -31.476 7.790 31.688 1.00 69.06 87 GLU C C 1
ATOM 2099 O O . GLU C 1 87 ? -32.155 7.650 32.715 1.00 74.37 87 GLU C O 1
ATOM 2105 N N . GLU C 1 88 ? -31.810 8.641 30.718 1.00 76.00 88 GLU C N 1
ATOM 2106 C CA . GLU C 1 88 ? -33.045 9.427 30.734 1.00 78.13 88 GLU C 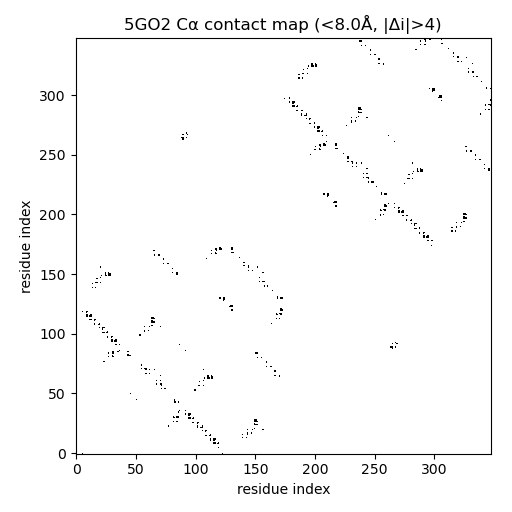CA 1
ATOM 2107 C C . GLU C 1 88 ? -32.923 10.605 31.688 1.00 83.32 88 GLU C C 1
ATOM 2108 O O . GLU C 1 88 ? -31.829 11.130 31.895 1.00 86.66 88 GLU C O 1
ATOM 2114 N N . MET D 1 1 ? -34.476 -1.743 16.498 1.00 46.52 1 MET D N 1
ATOM 2115 C CA . MET D 1 1 ? -33.518 -1.669 15.396 1.00 47.55 1 MET D CA 1
ATOM 2116 C C . MET D 1 1 ? -32.737 -2.979 15.257 1.00 35.05 1 MET D C 1
ATOM 2117 O O . MET D 1 1 ? -32.671 -3.775 16.196 1.00 36.34 1 MET D O 1
ATOM 2122 N N . SER D 1 2 ? -32.143 -3.190 14.084 1.00 41.19 2 SER D N 1
ATOM 2123 C CA . SER D 1 2 ? -31.342 -4.382 13.843 1.00 36.34 2 SER D CA 1
ATOM 2124 C C . SER D 1 2 ? -30.030 -4.315 14.622 1.00 38.47 2 SER D C 1
ATOM 2125 O O . SER D 1 2 ? -29.539 -3.237 14.978 1.00 32.94 2 SER D O 1
ATOM 2128 N N . ASN D 1 3 ? -29.460 -5.497 14.901 1.00 31.24 3 ASN D N 1
ATOM 2129 C CA . ASN D 1 3 ? -28.108 -5.532 15.450 1.00 34.71 3 ASN D CA 1
ATOM 2130 C C . ASN D 1 3 ? -27.121 -4.830 14.523 1.00 35.47 3 ASN D C 1
ATOM 2131 O O . ASN D 1 3 ? -26.189 -4.162 14.987 1.00 28.17 3 ASN D O 1
ATOM 2136 N N . THR D 1 4 ? -27.292 -4.996 13.207 1.00 30.45 4 THR D N 1
ATOM 2137 C CA . THR D 1 4 ? -26.436 -4.295 12.257 1.00 26.77 4 THR D CA 1
ATOM 2138 C C . THR D 1 4 ? -26.483 -2.790 12.473 1.00 27.33 4 THR D C 1
ATOM 2139 O O . THR D 1 4 ? -25.445 -2.121 12.500 1.00 31.59 4 THR D O 1
ATOM 2143 N N . GLU D 1 5 ? -27.688 -2.230 12.613 1.00 31.40 5 GLU D N 1
ATOM 2144 C CA . GLU D 1 5 ? -27.787 -0.788 12.806 1.00 23.64 5 GLU D CA 1
ATOM 2145 C C . GLU D 1 5 ? -27.154 -0.361 14.131 1.00 24.29 5 GLU D C 1
ATOM 2146 O O . GLU D 1 5 ? -26.485 0.682 14.199 1.00 24.35 5 GLU D O 1
ATOM 2152 N N . LEU D 1 6 ? -27.329 -1.159 15.189 1.00 28.94 6 LEU D N 1
ATOM 2153 C CA . LEU D 1 6 ? -26.700 -0.830 16.464 1.00 27.84 6 LEU D CA 1
ATOM 2154 C C . LEU D 1 6 ? -25.173 -0.839 16.345 1.00 31.21 6 LEU D C 1
ATOM 2155 O O . LEU D 1 6 ? -24.490 0.053 16.874 1.00 27.56 6 LEU D O 1
ATOM 2160 N N . GLU D 1 7 ? -24.617 -1.848 15.660 1.00 28.00 7 GLU D N 1
ATOM 2161 C CA . GLU D 1 7 ? -23.168 -1.892 15.462 1.00 29.49 7 GLU D CA 1
ATOM 2162 C C . GLU D 1 7 ? -22.675 -0.699 14.646 1.00 28.34 7 GLU D C 1
ATOM 2163 O O . GLU D 1 7 ? -21.597 -0.147 14.920 1.00 29.09 7 GLU D O 1
ATOM 2169 N N . LEU D 1 8 ? -23.445 -0.287 13.627 1.00 26.95 8 LEU D N 1
ATOM 2170 C CA . LEU D 1 8 ? -23.020 0.871 12.836 1.00 26.60 8 LEU D CA 1
ATOM 2171 C C . LEU D 1 8 ? -23.083 2.160 13.652 1.00 28.35 8 LEU D C 1
ATOM 2172 O O . LEU D 1 8 ? -22.228 3.038 13.498 1.00 26.08 8 LEU D O 1
ATOM 2177 N N . LEU D 1 9 ? -24.112 2.317 14.494 1.00 27.72 9 LEU D N 1
ATOM 2178 C CA . LEU D 1 9 ? -24.147 3.480 15.375 1.00 28.57 9 LEU D CA 1
ATOM 2179 C C . LEU D 1 9 ? -22.924 3.509 16.287 1.00 26.07 9 LEU D C 1
ATOM 2180 O O . LEU D 1 9 ? -22.341 4.574 16.517 1.00 28.67 9 LEU D O 1
ATOM 2185 N N . ARG D 1 10 ? -22.534 2.352 16.838 1.00 28.39 10 ARG D N 1
ATOM 2186 C CA . ARG D 1 10 ? -21.325 2.311 17.661 1.00 28.69 10 ARG D CA 1
ATOM 2187 C C . ARG D 1 10 ? -20.091 2.723 16.865 1.00 31.09 10 ARG D C 1
ATOM 2188 O O . ARG D 1 10 ? -19.215 3.447 17.370 1.00 29.13 10 ARG D O 1
ATOM 2196 N N . GLN D 1 11 ? -19.999 2.251 15.620 1.00 28.93 11 GLN D N 1
ATOM 2197 C CA . GLN D 1 11 ? -18.901 2.671 14.750 1.00 29.95 11 GLN D CA 1
ATOM 2198 C C . GLN D 1 11 ? -18.922 4.176 14.533 1.00 28.95 11 GLN D C 1
ATOM 2199 O O . GLN D 1 11 ? -17.873 4.840 14.579 1.00 28.65 11 GLN D O 1
ATOM 2205 N N . LYS D 1 12 ? -20.111 4.738 14.297 1.00 31.93 12 LYS D N 1
ATOM 2206 C CA . LYS D 1 12 ? -20.204 6.174 14.078 1.00 29.86 12 LYS D CA 1
ATOM 2207 C C . LYS D 1 12 ? -19.760 6.936 15.320 1.00 35.45 12 LYS D C 1
ATOM 2208 O O . LYS D 1 12 ? -19.067 7.956 15.217 1.00 26.26 12 LYS D O 1
ATOM 2214 N N . ALA D 1 13 ? -20.127 6.439 16.509 1.00 29.57 13 ALA D N 1
ATOM 2215 C CA . ALA D 1 13 ? -19.711 7.104 17.734 1.00 26.80 13 ALA D CA 1
ATOM 2216 C C . ALA D 1 13 ? -18.190 7.071 17.896 1.00 28.57 13 ALA D C 1
ATOM 2217 O O . ALA D 1 13 ? -17.585 8.071 18.304 1.00 30.94 13 ALA D O 1
ATOM 2219 N N . ASP D 1 14 ? -17.552 5.939 17.597 1.00 28.48 14 ASP D N 1
ATOM 2220 C CA . ASP D 1 14 ? -16.092 5.904 17.691 1.00 33.67 14 ASP D CA 1
ATOM 2221 C C . ASP D 1 14 ? -15.435 6.857 16.690 1.00 38.69 14 ASP D C 1
ATOM 2222 O O . ASP D 1 14 ? -14.446 7.535 17.019 1.00 40.07 14 ASP D O 1
ATOM 2227 N N . GLU D 1 15 ? -15.964 6.917 15.462 1.00 33.27 15 GLU D N 1
ATOM 2228 C CA . GLU D 1 15 ? -15.476 7.881 14.469 1.00 33.61 15 GLU D CA 1
ATOM 2229 C C . GLU D 1 15 ? -15.580 9.309 14.994 1.00 31.73 15 GLU D C 1
ATOM 2230 O O . GLU D 1 15 ? -14.651 10.120 14.850 1.00 28.30 15 GLU D O 1
ATOM 2236 N N . LEU D 1 16 ? -16.726 9.636 15.594 1.00 26.91 16 LEU D N 1
ATOM 2237 C CA . LEU D 1 16 ? -16.905 10.957 16.180 1.00 29.31 16 LEU D CA 1
ATOM 2238 C C . LEU D 1 16 ? -15.887 11.207 17.287 1.00 35.35 16 LEU D C 1
ATOM 2239 O O . LEU D 1 16 ? -15.331 12.308 17.382 1.00 26.72 16 LEU D O 1
ATOM 2244 N N . ASN D 1 17 ? -15.615 10.193 18.123 1.00 30.24 17 ASN D N 1
ATOM 2245 C CA . ASN D 1 17 ? -14.558 10.315 19.124 1.00 32.28 17 ASN D CA 1
ATOM 2246 C C . ASN D 1 17 ? -13.252 10.766 18.490 1.00 39.03 17 ASN D C 1
ATOM 2247 O O . ASN D 1 17 ? -12.607 11.700 18.977 1.00 28.17 17 ASN D O 1
ATOM 2252 N N . LEU D 1 18 ? -12.837 10.089 17.412 1.00 28.93 18 LEU D N 1
ATOM 2253 C CA . LEU D 1 18 ? -11.555 10.403 16.774 1.00 29.91 18 LEU D CA 1
ATOM 2254 C C . LEU D 1 18 ? -11.548 11.794 16.141 1.00 33.93 18 LEU D C 1
ATOM 2255 O O . LEU D 1 18 ? -10.515 12.484 16.135 1.00 29.63 18 LEU D O 1
ATOM 2260 N N . GLN D 1 19 ? -12.678 12.221 15.588 1.00 28.44 19 GLN D N 1
ATOM 2261 C CA . GLN D 1 19 ? -12.740 13.569 15.031 1.00 35.61 19 GLN D CA 1
ATOM 2262 C C . GLN D 1 19 ? -12.682 14.621 16.134 1.00 32.90 19 GLN D C 1
ATOM 2263 O O . GLN D 1 19 ? -12.007 15.648 15.997 1.00 30.76 19 GLN D O 1
ATOM 2269 N N . ILE D 1 20 ? -13.375 14.372 17.239 1.00 27.01 20 ILE D N 1
ATOM 2270 C CA . ILE D 1 20 ? -13.284 15.253 18.395 1.00 26.86 20 ILE D CA 1
ATOM 2271 C C . ILE D 1 20 ? -11.850 15.327 18.894 1.00 27.03 20 ILE D C 1
ATOM 2272 O O . ILE D 1 20 ? -11.353 16.401 19.246 1.00 26.97 20 ILE D O 1
ATOM 2277 N N . LEU D 1 21 ? -11.172 14.182 18.958 1.00 28.47 21 LEU D N 1
ATOM 2278 C CA . LEU D 1 21 ? -9.765 14.160 19.350 1.00 35.25 21 LEU D CA 1
ATOM 2279 C C . LEU D 1 21 ? -8.930 15.049 18.437 1.00 38.69 21 LEU D C 1
ATOM 2280 O O . LEU D 1 21 ? -8.106 15.854 18.902 1.00 34.13 21 LEU D O 1
ATOM 2285 N N . LYS D 1 22 ? -9.119 14.906 17.127 1.00 32.55 22 LYS D N 1
ATOM 2286 C CA . LYS D 1 22 ? -8.342 15.724 16.206 1.00 32.45 22 LYS D CA 1
ATOM 2287 C C . LYS D 1 22 ? -8.596 17.211 16.442 1.00 30.13 22 LYS D C 1
ATOM 2288 O O . LYS D 1 22 ? -7.659 18.022 16.430 1.00 29.10 22 LYS D O 1
ATOM 2294 N N . LEU D 1 23 ? -9.855 17.594 16.663 1.00 29.93 23 LEU D N 1
ATOM 2295 C CA . LEU D 1 23 ? -10.138 19.013 16.856 1.00 29.86 23 LEU D CA 1
ATOM 2296 C C . LEU D 1 23 ? -9.589 19.514 18.186 1.00 30.25 23 LEU D C 1
ATOM 2297 O O . LEU D 1 23 ? -9.139 20.659 18.283 1.00 27.61 23 LEU D O 1
ATOM 2302 N N . ILE D 1 24 ? -9.636 18.679 19.224 1.00 33.01 24 ILE D N 1
ATOM 2303 C CA . ILE D 1 24 ? -9.074 19.071 20.511 1.00 30.21 24 ILE D CA 1
ATOM 2304 C C . ILE D 1 24 ? -7.575 19.273 20.391 1.00 30.80 24 ILE D C 1
ATOM 2305 O O . ILE D 1 24 ? -7.020 20.206 20.972 1.00 26.86 24 ILE D O 1
ATOM 2310 N N . ASN D 1 25 ? -6.899 18.417 19.620 1.00 32.39 25 ASN D N 1
ATOM 2311 C CA . ASN D 1 25 ? -5.455 18.553 19.440 1.00 38.57 25 ASN D CA 1
ATOM 2312 C C . ASN D 1 25 ? -5.104 19.790 18.619 1.00 34.00 25 ASN D C 1
ATOM 2313 O O . ASN D 1 25 ? -4.184 20.540 18.966 1.00 32.72 25 ASN D O 1
ATOM 2318 N N . GLU D 1 26 ? -5.811 20.010 17.514 1.00 28.61 26 GLU D N 1
ATOM 2319 C CA . GLU D 1 26 ? -5.613 21.238 16.750 1.00 29.34 26 GLU D CA 1
ATOM 2320 C C . GLU D 1 26 ? -5.820 22.464 17.638 1.00 31.42 26 GLU D C 1
ATOM 2321 O O . GLU D 1 26 ? -5.026 23.421 17.607 1.00 33.95 26 GLU D O 1
ATOM 2327 N N . ARG D 1 27 ? -6.863 22.427 18.470 1.00 32.57 27 ARG D N 1
ATOM 2328 C CA . ARG D 1 27 ? -7.102 23.500 19.430 1.00 31.01 27 ARG D CA 1
ATOM 2329 C C . ARG D 1 27 ? -5.934 23.634 20.400 1.00 34.09 27 ARG D C 1
ATOM 2330 O O . ARG D 1 27 ? -5.504 24.747 20.715 1.00 34.81 27 ARG D O 1
ATOM 2338 N N . GLY D 1 28 ? -5.402 22.509 20.869 1.00 34.12 28 GLY D N 1
ATOM 2339 C CA . GLY D 1 28 ? -4.230 22.550 21.730 1.00 31.67 28 GLY D CA 1
ATOM 2340 C C . GLY D 1 28 ? -3.065 23.274 21.083 1.00 32.33 28 GLY D C 1
ATOM 2341 O O . GLY D 1 28 ? -2.384 24.077 21.727 1.00 39.30 28 GLY D O 1
ATOM 2342 N N . ASN D 1 29 ? -2.822 23.011 19.800 1.00 31.52 29 ASN D N 1
ATOM 2343 C CA . ASN D 1 29 ? -1.743 23.719 19.127 1.00 31.75 29 ASN D CA 1
ATOM 2344 C C . ASN D 1 29 ? -2.022 25.219 19.092 1.00 37.60 29 ASN D C 1
ATOM 2345 O O . ASN D 1 29 ? -1.139 26.039 19.415 1.00 35.02 29 ASN D O 1
ATOM 2350 N N . VAL D 1 30 ? -3.261 25.600 18.752 1.00 34.14 30 VAL D N 1
ATOM 2351 C CA . VAL D 1 30 ? -3.601 27.022 18.755 1.00 32.46 30 VAL D CA 1
ATOM 2352 C C . VAL D 1 30 ? -3.336 27.635 20.128 1.00 30.77 30 VAL D C 1
ATOM 2353 O O . VAL D 1 30 ? -2.741 28.714 20.234 1.00 35.87 30 VAL D O 1
ATOM 2357 N N . VAL D 1 31 ? -3.769 26.972 21.207 1.00 32.22 31 VAL D N 1
ATOM 2358 C CA . VAL D 1 31 ? -3.653 27.657 22.495 1.00 34.60 31 VAL D CA 1
ATOM 2359 C C . VAL D 1 31 ? -2.225 27.621 23.024 1.00 36.68 31 VAL D C 1
ATOM 2360 O O . VAL D 1 31 ? -1.851 28.494 23.807 1.00 31.80 31 VAL D O 1
ATOM 2364 N N . LYS D 1 32 ? -1.406 26.652 22.610 1.00 35.00 32 LYS D N 1
ATOM 2365 C CA . LYS D 1 32 ? 0.030 26.750 22.855 1.00 44.73 32 LYS D CA 1
ATOM 2366 C C . LYS D 1 32 ? 0.584 28.036 22.260 1.00 37.16 32 LYS D C 1
ATOM 2367 O O . LYS D 1 32 ? 1.339 28.781 22.917 1.00 34.91 32 LYS D O 1
ATOM 2373 N N . GLU D 1 33 ? 0.212 28.320 21.005 1.00 32.43 33 GLU D N 1
ATOM 2374 C CA . GLU D 1 33 ? 0.700 29.547 20.384 1.00 32.95 33 GLU D CA 1
ATOM 2375 C C . GLU D 1 33 ? 0.146 30.780 21.101 1.00 40.48 33 GLU D C 1
ATOM 2376 O O . GLU D 1 33 ? 0.849 31.793 21.259 1.00 33.50 33 GLU D O 1
ATOM 2382 N N . ILE D 1 34 ? -1.107 30.701 21.564 1.00 36.86 34 ILE D N 1
ATOM 2383 C CA . ILE D 1 34 ? -1.665 31.767 22.392 1.00 34.72 34 ILE D CA 1
ATOM 2384 C C . ILE D 1 34 ? -0.850 31.933 23.670 1.00 38.26 34 ILE D C 1
ATOM 2385 O O . ILE D 1 34 ? -0.597 33.055 24.114 1.00 32.35 34 ILE D O 1
ATOM 2390 N N . GLY D 1 35 ? -0.430 30.825 24.282 1.00 33.42 35 GLY D N 1
ATOM 2391 C CA . GLY D 1 35 ? 0.371 30.923 25.487 1.00 25.93 35 GLY D CA 1
ATOM 2392 C C . GLY D 1 35 ? 1.643 31.709 25.244 1.00 27.74 35 GLY D C 1
ATOM 2393 O O . GLY D 1 35 ? 1.995 32.603 26.021 1.00 36.14 35 GLY D O 1
ATOM 2394 N N . LYS D 1 36 ? 2.324 31.426 24.132 1.00 34.94 36 LYS D N 1
ATOM 2395 C CA . LYS D 1 36 ? 3.517 32.209 23.819 1.00 39.06 36 LYS D CA 1
ATOM 2396 C C . LYS D 1 36 ? 3.177 33.681 23.594 1.00 46.37 36 LYS D C 1
ATOM 2397 O O . LYS D 1 36 ? 3.882 34.568 24.093 1.00 47.22 36 LYS D O 1
ATOM 2403 N N . ALA D 1 37 ? 2.093 33.963 22.863 1.00 41.44 37 ALA D N 1
ATOM 2404 C CA . ALA D 1 37 ? 1.687 35.352 22.645 1.00 42.69 37 ALA D CA 1
ATOM 2405 C C . ALA D 1 37 ? 1.427 36.070 23.970 1.00 52.55 37 ALA D C 1
ATOM 2406 O O . ALA D 1 37 ? 1.901 37.192 24.186 1.00 57.45 37 ALA D O 1
ATOM 2408 N N . LYS D 1 38 ? 0.683 35.430 24.877 1.00 47.44 38 LYS D N 1
ATOM 2409 C CA . LYS D 1 38 ? 0.384 36.033 26.173 1.00 42.73 38 LYS D CA 1
ATOM 2410 C C . LYS D 1 38 ? 1.653 36.285 26.973 1.00 51.74 38 LYS D C 1
ATOM 2411 O O . LYS D 1 38 ? 1.772 37.318 27.641 1.00 48.07 38 LYS D O 1
ATOM 2417 N N . GLU D 1 39 ? 2.614 35.355 26.926 1.00 47.73 39 GLU D N 1
ATOM 2418 C CA . GLU D 1 39 ? 3.892 35.633 27.569 1.00 44.40 39 GLU D CA 1
ATOM 2419 C C . GLU D 1 39 ? 4.552 36.858 26.952 1.00 44.07 39 GLU D C 1
ATOM 2420 O O . GLU D 1 39 ? 5.021 37.745 27.671 1.00 45.55 39 GLU D O 1
ATOM 2426 N N . ALA D 1 40 ? 4.569 36.942 25.621 1.00 52.50 40 ALA D N 1
ATOM 2427 C CA . ALA D 1 40 ? 5.146 38.112 24.963 1.00 64.66 40 ALA D CA 1
ATOM 2428 C C . ALA D 1 40 ? 4.416 39.404 25.339 1.00 67.60 40 ALA D C 1
ATOM 2429 O O . ALA D 1 40 ? 5.031 40.477 25.368 1.00 71.72 40 ALA D O 1
ATOM 2431 N N . GLN D 1 41 ? 3.118 39.328 25.631 1.00 76.89 41 GLN D N 1
ATOM 2432 C CA . GLN D 1 41 ? 2.315 40.500 25.954 1.00 55.64 41 GLN D CA 1
ATOM 2433 C C . GLN D 1 41 ? 2.294 40.822 27.449 1.00 63.14 41 GLN D C 1
ATOM 2434 O O . GLN D 1 41 ? 1.603 41.762 27.857 1.00 67.08 41 GLN D O 1
ATOM 2440 N N . GLY D 1 42 ? 3.029 40.076 28.271 1.00 62.95 42 GLY D N 1
ATOM 2441 C CA . GLY D 1 42 ? 3.056 40.336 29.698 1.00 64.50 42 GLY D CA 1
ATOM 2442 C C . GLY D 1 42 ? 1.704 40.143 30.355 1.00 71.28 42 GLY D C 1
ATOM 2443 O O . GLY D 1 42 ? 1.216 41.026 31.069 1.00 77.57 42 GLY D O 1
ATOM 2444 N N . VAL D 1 43 ? 1.099 38.978 30.126 1.00 68.29 43 VAL D N 1
ATOM 2445 C CA . VAL D 1 43 ? -0.252 38.671 30.579 1.00 65.42 43 VAL D CA 1
ATOM 2446 C C . VAL D 1 43 ? -0.272 37.271 31.184 1.00 59.00 43 VAL D C 1
ATOM 2447 O O . VAL D 1 43 ? 0.463 36.377 30.755 1.00 56.27 43 VAL D O 1
ATOM 2451 N N . ASN D 1 44 ? -1.132 37.084 32.186 1.00 52.83 44 ASN D N 1
ATOM 2452 C CA . ASN D 1 44 ? -1.262 35.797 32.857 1.00 55.89 44 ASN D CA 1
ATOM 2453 C C . ASN D 1 44 ? -1.781 34.728 31.899 1.00 50.22 44 ASN D C 1
ATOM 2454 O O . ASN D 1 44 ? -2.406 35.016 30.877 1.00 49.12 44 ASN D O 1
ATOM 2459 N N . ARG D 1 45 ? -1.518 33.472 32.257 1.00 46.65 45 ARG D N 1
ATOM 2460 C CA . ARG D 1 45 ? -2.071 32.354 31.498 1.00 53.44 45 ARG D CA 1
ATOM 2461 C C . ARG D 1 45 ? -3.591 32.305 31.618 1.00 49.77 45 ARG D C 1
ATOM 2462 O O . ARG D 1 45 ? -4.300 32.183 30.612 1.00 48.75 45 ARG D O 1
ATOM 2470 N N . PHE D 1 46 ? -4.113 32.382 32.841 1.00 46.15 46 PHE D N 1
ATOM 2471 C CA . PHE D 1 46 ? -5.549 32.276 33.066 1.00 49.13 46 PHE D CA 1
ATOM 2472 C C . PHE D 1 46 ? -6.202 33.641 32.891 1.00 48.32 46 PHE D C 1
ATOM 2473 O O . PHE D 1 46 ? -5.834 34.604 33.578 1.00 42.48 46 PHE D O 1
ATOM 2481 N N . ASP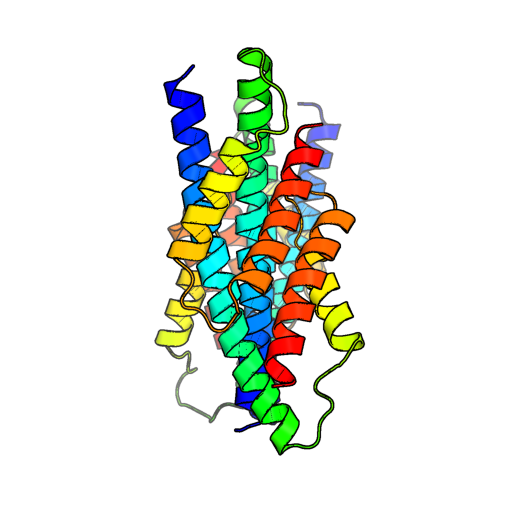 D 1 47 ? -7.180 33.708 31.982 1.00 43.49 47 ASP D N 1
ATOM 2482 C CA . ASP D 1 47 ? -7.947 34.920 31.684 1.00 37.64 47 ASP D CA 1
ATOM 2483 C C . ASP D 1 47 ? -9.433 34.630 31.891 1.00 40.33 47 ASP D C 1
ATOM 2484 O O . ASP D 1 47 ? -10.101 34.094 30.988 1.00 42.49 47 ASP D O 1
AT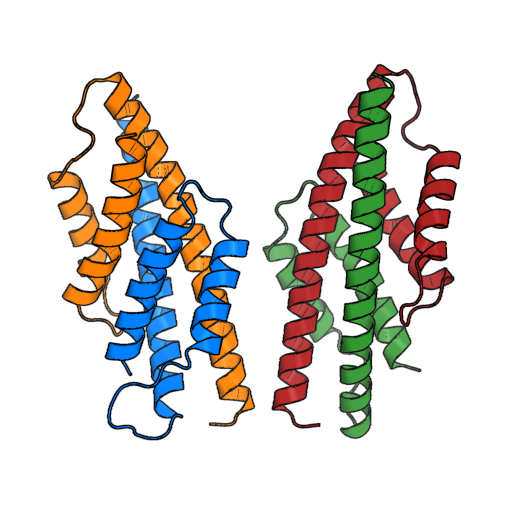OM 2489 N N . PRO D 1 48 ? -9.997 34.977 33.048 1.00 38.67 48 PRO D N 1
ATOM 2490 C CA . PRO D 1 48 ? -11.394 34.599 33.323 1.00 44.38 48 PRO D CA 1
ATOM 2491 C C . PRO D 1 48 ? -12.395 35.288 32.414 1.00 41.00 48 PRO D C 1
ATOM 2492 O O . PRO D 1 48 ? -13.441 34.703 32.101 1.00 44.14 48 PRO D O 1
ATOM 2496 N N . VAL D 1 49 ? -12.112 36.520 31.993 1.00 38.40 49 VAL D N 1
ATOM 2497 C CA . VAL D 1 49 ? -12.945 37.170 30.985 1.00 38.31 49 VAL D CA 1
ATOM 2498 C C . VAL D 1 49 ? -12.975 36.340 29.706 1.00 39.67 49 VAL D C 1
ATOM 2499 O O . VAL D 1 49 ? -14.033 36.125 29.107 1.00 36.10 49 VAL D O 1
ATOM 2503 N N . ARG D 1 50 ? -11.814 35.875 29.263 1.00 35.21 50 ARG D N 1
ATOM 2504 C CA . ARG D 1 50 ? -11.763 35.049 28.065 1.00 45.53 50 ARG D CA 1
ATOM 2505 C C . ARG D 1 50 ? -12.564 33.758 28.239 1.00 40.94 50 ARG D C 1
ATOM 2506 O O . ARG D 1 50 ? -13.304 33.352 27.333 1.00 34.06 50 ARG D O 1
ATOM 2514 N N . GLU D 1 51 ? -12.440 33.099 29.393 1.00 33.54 51 GLU D N 1
ATOM 2515 C CA . GLU D 1 51 ? -13.198 31.865 29.587 1.00 37.71 51 GLU D CA 1
ATOM 2516 C C . GLU D 1 51 ? -14.696 32.139 29.589 1.00 33.30 51 GLU D C 1
ATOM 2517 O O . GLU D 1 51 ? -15.471 31.377 28.999 1.00 33.11 51 GLU D O 1
ATOM 2523 N N . ARG D 1 52 ? -15.118 33.248 30.203 1.00 34.69 52 ARG D N 1
ATOM 2524 C CA . ARG D 1 52 ? -16.529 33.608 30.159 1.00 37.75 52 ARG D CA 1
ATOM 2525 C C . ARG D 1 52 ? -16.994 33.856 28.723 1.00 44.17 52 ARG D C 1
ATOM 2526 O O . ARG D 1 52 ? -18.063 33.383 28.318 1.00 35.18 52 ARG D O 1
ATOM 2534 N N . THR D 1 53 ? -16.199 34.584 27.932 1.00 34.98 53 THR D N 1
ATOM 2535 C CA . THR D 1 53 ? -16.564 34.828 26.540 1.00 35.20 53 THR D CA 1
ATOM 2536 C C . THR D 1 53 ? -16.698 33.519 25.762 1.00 43.39 53 THR D C 1
ATOM 2537 O O . THR D 1 53 ? -17.692 33.298 25.058 1.00 34.19 53 THR D O 1
ATOM 2541 N N . MET D 1 54 ? -15.695 32.642 25.872 1.00 32.63 54 MET D N 1
ATOM 2542 C CA . MET D 1 54 ? -15.745 31.351 25.193 1.00 38.65 54 MET D CA 1
ATOM 2543 C C . MET D 1 54 ? -16.982 30.557 25.595 1.00 38.31 54 MET D C 1
ATOM 2544 O O . MET D 1 54 ? -17.699 30.025 24.738 1.00 40.14 54 MET D O 1
ATOM 2549 N N . LEU D 1 55 ? -17.235 30.442 26.905 1.00 37.51 55 LEU D N 1
ATOM 2550 C CA . LEU D 1 55 ? -18.406 29.693 27.356 1.00 36.65 55 LEU D CA 1
ATOM 2551 C C . LEU D 1 55 ? -19.691 30.341 26.873 1.00 39.16 55 LEU D C 1
ATOM 2552 O O . LEU D 1 55 ? -20.664 29.648 26.560 1.00 38.78 55 LEU D O 1
ATOM 2557 N N . ASN D 1 56 ? -19.707 31.667 26.797 1.00 33.95 56 ASN D N 1
ATOM 2558 C CA . ASN D 1 56 ? -20.878 32.377 26.299 1.00 35.91 56 ASN D CA 1
ATOM 2559 C C . ASN D 1 56 ? -21.167 31.977 24.853 1.00 35.64 56 ASN D C 1
ATOM 2560 O O . ASN D 1 56 ? -22.308 31.661 24.495 1.00 36.62 56 ASN D O 1
ATOM 2565 N N . ASN D 1 57 ? -20.128 31.982 24.013 1.00 34.82 57 ASN D N 1
ATOM 2566 C CA . ASN D 1 57 ? -20.256 31.554 22.618 1.00 37.72 57 ASN D CA 1
ATOM 2567 C C . ASN D 1 57 ? -20.749 30.107 22.529 1.00 33.95 57 ASN D C 1
ATOM 2568 O O . ASN D 1 57 ? -21.680 29.785 21.774 1.00 38.42 57 ASN D O 1
ATOM 2573 N N . ILE D 1 58 ? -20.136 29.219 23.318 1.00 33.81 58 ILE D N 1
ATOM 2574 C CA . ILE D 1 58 ? -20.481 27.802 23.270 1.00 31.47 58 ILE D CA 1
ATOM 2575 C C . ILE D 1 58 ? -21.945 27.604 23.635 1.00 35.70 58 ILE D C 1
ATOM 2576 O O . ILE D 1 58 ? -22.724 27.014 22.877 1.00 37.81 58 ILE D O 1
ATOM 2581 N N . ILE D 1 59 ? -22.348 28.128 24.786 1.00 33.62 59 ILE D N 1
ATOM 2582 C CA . ILE D 1 59 ? -23.702 27.896 25.274 1.00 36.29 59 ILE D CA 1
ATOM 2583 C C . ILE D 1 59 ? -24.733 28.569 24.376 1.00 45.87 59 ILE D C 1
ATOM 2584 O O . ILE D 1 59 ? -25.829 28.036 24.163 1.00 41.26 59 ILE D O 1
ATOM 2589 N N . GLU D 1 60 ? -24.413 29.746 23.837 1.00 36.73 60 GLU D N 1
ATOM 2590 C CA . GLU D 1 60 ? -25.342 30.373 22.910 1.00 44.91 60 GLU D CA 1
ATOM 2591 C C . GLU D 1 60 ? -25.517 29.533 21.657 1.00 45.20 60 GLU D C 1
ATOM 2592 O O . GLU D 1 60 ? -26.537 29.659 20.974 1.00 41.43 60 GLU D O 1
ATOM 2598 N N . ASN D 1 61 ? -24.548 28.674 21.337 1.00 41.56 61 ASN D N 1
ATOM 2599 C CA . ASN D 1 61 ? -24.696 27.788 20.188 1.00 47.21 61 ASN D CA 1
ATOM 2600 C C . ASN D 1 61 ? -25.119 26.369 20.561 1.00 42.50 61 ASN D C 1
ATOM 2601 O O . ASN D 1 61 ? -25.047 25.470 19.716 1.00 45.20 61 ASN D O 1
ATOM 2606 N N . ASN D 1 62 ? -25.581 26.146 21.787 1.00 40.42 62 ASN D N 1
ATOM 2607 C CA . ASN D 1 62 ? -25.916 24.798 22.243 1.00 37.90 62 ASN D CA 1
ATOM 2608 C C . ASN D 1 62 ? -27.392 24.529 21.977 1.00 44.10 62 ASN D C 1
ATOM 2609 O O . ASN D 1 62 ? -28.272 25.017 22.695 1.00 44.06 62 ASN D O 1
ATOM 2614 N N . ASP D 1 63 ? -27.672 23.755 20.935 1.00 36.76 63 ASP D N 1
ATOM 2615 C CA . ASP D 1 63 ? -29.010 23.218 20.732 1.00 51.13 63 ASP D CA 1
ATOM 2616 C C . ASP D 1 63 ? -28.995 21.697 20.686 1.00 57.84 63 ASP D C 1
ATOM 2617 O O . ASP D 1 63 ? -30.015 21.087 20.348 1.00 57.64 63 ASP D O 1
ATOM 2622 N N . GLY D 1 64 ? -27.867 21.071 21.028 1.00 49.48 64 GLY D N 1
ATOM 2623 C CA . GLY D 1 64 ? -27.745 19.632 21.020 1.00 33.97 64 GLY D CA 1
ATOM 2624 C C . GLY D 1 64 ? -28.597 19.009 22.100 1.00 37.87 64 GLY D C 1
ATOM 2625 O O . GLY D 1 64 ? -29.418 19.677 22.748 1.00 42.93 64 GLY D O 1
ATOM 2626 N N . PRO D 1 65 ? -28.412 17.709 22.329 1.00 34.02 65 PRO D N 1
ATOM 2627 C CA . PRO D 1 65 ? -29.227 17.019 23.336 1.00 36.88 65 PRO D CA 1
ATOM 2628 C C . PRO D 1 65 ? -28.784 17.264 24.765 1.00 39.86 65 PRO D C 1
ATOM 2629 O O . PRO D 1 65 ? -29.537 16.925 25.686 1.00 36.77 65 PRO D O 1
ATOM 2633 N N . PHE D 1 66 ? -27.597 17.822 24.987 1.00 33.82 66 PHE D N 1
ATOM 2634 C CA . PHE D 1 66 ? -27.075 17.985 26.338 1.00 36.05 66 PHE D CA 1
ATOM 2635 C C . PHE D 1 66 ? -27.502 19.320 26.937 1.00 45.30 66 PHE D C 1
ATOM 2636 O O . PHE D 1 66 ? -27.674 20.314 26.229 1.00 37.93 66 PHE D O 1
ATOM 2644 N N . GLU D 1 67 ? -27.635 19.330 28.262 1.00 37.29 67 GLU D N 1
ATOM 2645 C CA . GLU D 1 67 ? -27.911 20.544 29.008 1.00 44.34 67 GLU D CA 1
ATOM 2646 C C . GLU D 1 67 ? -26.731 21.513 28.931 1.00 39.17 67 GLU D C 1
ATOM 2647 O O . GLU D 1 67 ? -25.575 21.127 28.715 1.00 34.80 67 GLU D O 1
ATOM 2653 N N . ASN D 1 68 ? -27.038 22.795 29.123 1.00 39.42 68 ASN D N 1
ATOM 2654 C CA . ASN D 1 68 ? -25.983 23.800 29.165 1.00 40.25 68 ASN D CA 1
ATOM 2655 C C . ASN D 1 68 ? -24.963 23.493 30.259 1.00 39.37 68 ASN D C 1
ATOM 2656 O O . ASN D 1 68 ? -23.756 23.655 30.052 1.00 34.46 68 ASN D O 1
ATOM 2661 N N . SER D 1 69 ? -25.423 23.043 31.428 1.00 42.90 69 SER D N 1
ATOM 2662 C CA . SER D 1 69 ? -24.497 22.770 32.525 1.00 42.08 69 SER D CA 1
ATOM 2663 C C . SER D 1 69 ? -23.513 21.660 32.154 1.00 38.06 69 SER D C 1
ATOM 2664 O O . SER D 1 69 ? -22.313 21.755 32.444 1.00 35.88 69 SER D O 1
ATOM 2667 N N . THR D 1 70 ? -23.999 20.618 31.474 1.00 37.74 70 THR D N 1
ATOM 2668 C CA . THR D 1 70 ? -23.131 19.524 31.037 1.00 31.27 70 THR D CA 1
ATOM 2669 C C . THR D 1 70 ? -22.070 20.021 30.056 1.00 35.08 70 THR D C 1
ATOM 2670 O O . THR D 1 70 ? -20.875 19.691 30.172 1.00 28.01 70 THR D O 1
ATOM 2674 N N . ILE D 1 71 ? -22.500 20.807 29.066 1.00 29.03 71 ILE D N 1
ATOM 2675 C CA . ILE D 1 71 ? -21.567 21.350 28.080 1.00 27.32 71 ILE D CA 1
ATOM 2676 C C . ILE D 1 71 ? -20.535 22.258 28.754 1.00 31.03 71 ILE D C 1
ATOM 2677 O O . ILE D 1 71 ? -19.339 22.220 28.430 1.00 27.44 71 ILE D O 1
ATOM 2682 N N . GLN D 1 72 ? -20.986 23.112 29.673 1.00 34.33 72 GLN D N 1
ATOM 2683 C CA . GLN D 1 72 ? -20.062 23.969 30.413 1.00 35.07 72 GLN D CA 1
ATOM 2684 C C . GLN D 1 72 ? -19.002 23.137 31.126 1.00 35.45 72 GLN D C 1
ATOM 2685 O O . GLN D 1 72 ? -17.807 23.443 31.049 1.00 33.18 72 GLN D O 1
ATOM 2691 N N . HIS D 1 73 ? -19.416 22.062 31.808 1.00 35.77 73 HIS D N 1
ATOM 2692 C CA . HIS D 1 73 ? -18.438 21.249 32.534 1.00 39.69 73 HIS D CA 1
ATOM 2693 C C . HIS D 1 73 ? -17.396 20.653 31.592 1.00 33.55 73 HIS D C 1
ATOM 2694 O O . HIS D 1 73 ? -16.182 20.729 31.850 1.00 37.08 73 HIS D O 1
ATOM 2701 N N . ILE D 1 74 ? -17.854 20.019 30.508 1.00 31.50 74 ILE D N 1
ATOM 2702 C CA . ILE D 1 74 ? -16.908 19.418 29.567 1.00 29.18 74 ILE D CA 1
ATOM 2703 C C . ILE D 1 74 ? -15.930 20.471 29.063 1.00 32.03 74 ILE D C 1
ATOM 2704 O O . ILE D 1 74 ? -14.704 20.268 29.065 1.00 32.45 74 ILE D O 1
ATOM 2709 N N . PHE D 1 75 ? -16.457 21.620 28.619 1.00 23.85 75 PHE D N 1
ATOM 2710 C CA . PHE D 1 75 ? -15.559 22.614 28.038 1.00 23.16 75 PHE D CA 1
ATOM 2711 C C . PHE D 1 75 ? -14.628 23.202 29.079 1.00 35.30 75 PHE D C 1
ATOM 2712 O O . PHE D 1 75 ? -13.500 23.578 28.744 1.00 28.81 75 PHE D O 1
ATOM 2720 N N . LYS D 1 76 ? -15.050 23.262 30.344 1.00 25.96 76 LYS D N 1
ATOM 2721 C CA . LYS D 1 76 ? -14.125 23.756 31.352 1.00 32.96 76 LYS D CA 1
ATOM 2722 C C . LYS D 1 76 ? -12.983 22.777 31.534 1.00 31.37 76 LYS D C 1
ATOM 2723 O O . LYS D 1 76 ? -11.856 23.194 31.826 1.00 30.72 76 LYS D O 1
ATOM 2729 N N . GLU D 1 77 ? -13.244 21.477 31.346 1.00 27.66 77 GLU D N 1
ATOM 2730 C CA . GLU D 1 77 ? -12.133 20.528 31.373 1.00 42.21 77 GLU D CA 1
ATOM 2731 C C . GLU D 1 77 ? -11.213 20.717 30.162 1.00 31.13 77 GLU D C 1
ATOM 2732 O O . GLU D 1 77 ? -9.979 20.646 30.288 1.00 33.64 77 GLU D O 1
ATOM 2738 N N . ILE D 1 78 ? -11.786 20.993 28.992 1.00 32.70 78 ILE D N 1
ATOM 2739 C CA . ILE D 1 78 ? -10.953 21.255 27.816 1.00 24.72 78 ILE D CA 1
ATOM 2740 C C . ILE D 1 78 ? -10.077 22.490 28.045 1.00 30.36 78 ILE D C 1
ATOM 2741 O O . ILE D 1 78 ? -8.859 22.473 27.774 1.00 25.96 78 ILE D O 1
ATOM 2746 N N . PHE D 1 79 ? -10.664 23.553 28.622 1.00 24.53 79 PHE D N 1
ATOM 2747 C CA . PHE D 1 79 ? -9.907 24.774 28.906 1.00 26.60 79 PHE D CA 1
ATOM 2748 C C . PHE D 1 79 ? -8.805 24.510 29.918 1.00 38.49 79 PHE D C 1
ATOM 2749 O O . PHE D 1 79 ? -7.687 25.021 29.781 1.00 32.77 79 PHE D O 1
ATOM 2757 N N . LYS D 1 80 ? -9.126 23.755 30.975 1.00 34.12 80 LYS D N 1
ATOM 2758 C CA . LYS D 1 80 ? -8.130 23.459 31.996 1.00 32.29 80 LYS D CA 1
ATOM 2759 C C . LYS D 1 80 ? -6.936 22.737 31.387 1.00 35.05 80 LYS D C 1
ATOM 2760 O O . LYS D 1 80 ? -5.776 23.063 31.695 1.00 36.31 80 LYS D O 1
ATOM 2766 N N . ALA D 1 81 ? -7.203 21.757 30.510 1.00 33.57 81 ALA D N 1
ATOM 2767 C CA . ALA D 1 81 ? -6.124 21.044 29.830 1.00 39.96 81 ALA D CA 1
ATOM 2768 C C . ALA D 1 81 ? -5.259 21.998 29.011 1.00 36.50 81 ALA D C 1
ATOM 2769 O O . ALA D 1 81 ? -4.024 21.953 29.078 1.00 34.54 81 ALA D O 1
ATOM 2771 N N . GLY D 1 82 ? -5.890 22.886 28.239 1.00 34.72 82 GLY D N 1
ATOM 2772 C CA . GLY D 1 82 ? -5.107 23.859 27.485 1.00 35.84 82 GLY D CA 1
ATOM 2773 C C . GLY D 1 82 ? -4.243 24.743 28.370 1.00 40.56 82 GLY D C 1
ATOM 2774 O O . GLY D 1 82 ? -3.083 25.029 28.044 1.00 32.15 82 GLY D O 1
ATOM 2775 N N . LEU D 1 83 ? -4.797 25.199 29.501 1.00 41.14 83 LEU D N 1
ATOM 2776 C CA . LEU D 1 83 ? -4.020 26.019 30.424 1.00 39.41 83 LEU D CA 1
ATOM 2777 C C . LEU D 1 83 ? -2.805 25.260 30.939 1.00 48.79 83 LEU D C 1
ATOM 2778 O O . LEU D 1 83 ? -1.699 25.806 31.007 1.00 52.17 83 LEU D O 1
ATOM 2783 N N . GLU D 1 84 ? -2.994 23.993 31.323 1.00 52.98 84 GLU D N 1
ATOM 2784 C CA . GLU D 1 84 ? -1.854 23.195 31.759 1.00 50.94 84 GLU D CA 1
ATOM 2785 C C . GLU D 1 84 ? -0.819 23.075 30.651 1.00 43.26 84 GLU D C 1
ATOM 2786 O O . GLU D 1 84 ? 0.390 23.074 30.916 1.00 46.97 84 GLU D O 1
ATOM 2792 N N . LEU D 1 85 ? -1.273 22.956 29.402 1.00 44.43 85 LEU D N 1
ATOM 2793 C CA . LEU D 1 85 ? -0.324 22.917 28.293 1.00 52.59 85 LEU D CA 1
ATOM 2794 C C . LEU D 1 85 ? 0.492 24.203 28.230 1.00 43.92 85 LEU D C 1
ATOM 2795 O O . LEU D 1 85 ? 1.693 24.171 27.934 1.00 43.86 85 LEU D O 1
ATOM 2800 N N . GLN D 1 86 ? -0.137 25.347 28.509 1.00 39.09 86 GLN D N 1
ATOM 2801 C CA . GLN D 1 86 ? 0.617 26.596 28.474 1.00 39.26 86 GLN D CA 1
ATOM 2802 C C . GLN D 1 86 ? 1.645 26.701 29.598 1.00 51.00 86 GLN D C 1
ATOM 2803 O O . GLN D 1 86 ? 2.526 27.564 29.524 1.00 54.07 86 GLN D O 1
ATOM 2809 N N . GLU D 1 87 ? 1.568 25.854 30.622 1.00 60.48 87 GLU D N 1
ATOM 2810 C CA . GLU D 1 87 ? 2.647 25.742 31.613 1.00 71.47 87 GLU D CA 1
ATOM 2811 C C . GLU D 1 87 ? 3.902 25.162 30.972 1.00 69.94 87 GLU D C 1
ATOM 2812 O O . GLU D 1 87 ? 3.986 23.951 30.744 1.00 65.89 87 GLU D O 1
#

InterPro domains:
  IPR002701 Chorismate mutase II, prokaryotic-type [PF01817] (9-87)
  IPR002701 Chorismate mutase II, prokaryotic-type [PS51168] (1-90)
  IPR002701 Chorismate mutase II, prokaryotic-type [SM00830] (10-89)
  IPR006218 DAHP synthetase I/KDSA [PF00793] (106-354)
  IPR006268 Phospho-2-dehydro-3-deoxyheptonate aldolase, subtype 2 [TIGR01361] (95-351)
  IPR010954 Chorismate mutase, Firmicutes/Deinococcus [TIGR01801] (1-102)
  IPR013785 Aldolase-type TIM barrel [G3DSA:3.20.20.70] (95-357)
  IPR036979 Chorismate mutase domain superfamily [G3DSA:1.20.59.10] (1-94)
  IPR052899 Class-I DAHP synthase [PTHR43018] (3-354)

B-factor: mean 43.43, std 17.19, range [18.75, 116.74]

Foldseek 3Di:
DDPVVVVVVVVVVVVVVVVVVVVLVVVLVVLLVVQVPDDDDPAQDDPVVVVVVVLVVVLVPPPDPDDSVVVSVVVVVSVVVSSVSD/DDVVVVVVVVVVVVVVVVVVVVVLVVVLVVLLVVLVVCVVVVHQSDDVVVVVVVLVVVLVPDPDPDDSVVVNVVVVVSVVVSSVSSVD/DVVVVVVVVVVVVVVVVVVVVVLVVVLVVLLVVLVVCVVVVHDSDDVVVLVVVLVVVLVPDPDPDDSVVVNVVVVVSVVVSSVSSVD/DDPVVVVVVVVVVVVVVVVVVVVLVVVLVVLLVVLVVCVVVVHDLDDVVVLVVVLVVVLVPDPDPDDSVVVNVVVVVSSVVSSVSSD